Protein AF-A0A0G2EEY9-F1 (afdb_monomer)

Organism: Phaeomoniella chlamydospora (NCBI:txid158046)

Secondary structure (DSSP, 8-state):
----------------SPPTT-EEEE-----TTPPPPPPEEEEPPPPTT-------EEE-S--STT-HHHHHHHHHHHHTT-S-EEE-S--S-TT-GGGT-PPP--SS-----TTTTTHHHHHHHHHHHHHHHHHHHHTTS-EEE---STTT-S-S--TTTTHHHHHHTT--TT---SS----TTTS-TTTGGGHHHHHH---SHHHHT-BTTTBEEEEETTEEEEE---

pLDDT: mean 83.88, std 17.48, range [26.83, 98.5]

Mean predicted aligned error: 7.38 Å

Foldseek 3Di:
DDQLDLDPDDDDDDDDDDDAQDKDWDKADDDPPDDIDDIFIEGHFHPAQAPDDAAEAEEELQADDPNPVVLVVLLVVLVVHHQAYEYEANQHLLLALVPDDDFRPDPDDQDDDLQQGPSLRSSSSSVSVSVVSCCSRCSRHPYQYAHDCSLAFNHPDCDPQSQLCCCQVVVDHVHGDPDNDDDSRSHHPCSHPSNVVLRVDDACQVVAVHDRSHWHWDGHHNDIGTGHDD

Sequence (230 aa):
MSVTQCSQIFHDVQIDGLKSGTKYYYKIPGANGTTSSQILSFTTALAAGDPSEFSMAVLNDMGYTNAAGTFKQLVRVANEGAAFAWHGGDLSYADDWYSGILPCASDWPNQGSPLGGDMSVLYESNWDLWQQWIQKVSLKVPYMTLAGNHEASCGEFDGPGNVLTAYLDDDISNGTAAAENFTYYSCPLSQRNFTAYQNRFRMPGPETGGVGNFWYSFDYGLGHFVANRR

InterPro domains:
  IPR008963 Purple acid phosphatase-like, N-terminal [SSF49363] (4-45)
  IPR029052 Metallo-dependent phosphatase-like [G3DSA:3.60.21.10] (50-229)
  IPR029052 Metallo-dependent phosphatase-like [SSF56300] (52-226)
  IPR039331 Purple acid phosphatase-like [PTHR22953] (5-226)

Radius of gyration: 19.55 Å; Cα contacts (8 Å, |Δi|>4): 387; chains: 1; bounding box: 53×36×55 Å

Nearest PDB structures (foldseek):
  8brn-assembly1_C  TM=8.331E-01  e=1.418E-07  Phaseolus vulgaris
  1xzw-assembly1_A  TM=8.339E-01  e=3.452E-07  Ipomoea batatas
  6hwr-assembly1_D  TM=8.209E-01  e=5.386E-07  Phaseolus vulgaris
  1kbp-assembly1_B  TM=8.262E-01  e=3.626E-06  Phaseolus vulgaris
  2yeq-assembly1_A  TM=5.580E-01  e=1.196E-04  Bacillus subtilis

Solvent-accessible surface area (backbone atoms only — not comparable to full-atom values): 13411 Å² total; per-residue (Å²): 134,84,78,73,66,83,76,90,75,73,86,87,81,89,80,78,93,71,62,56,63,35,78,47,73,50,66,52,77,48,60,98,88,48,79,51,55,66,84,45,52,47,64,42,52,41,46,76,69,34,84,69,88,81,48,69,46,77,50,55,70,49,38,56,91,88,23,61,69,60,49,53,50,48,41,46,43,37,72,75,62,29,66,31,36,43,33,65,10,24,60,44,46,29,40,56,49,89,81,75,68,82,61,58,89,63,100,61,90,51,68,70,45,104,71,39,35,59,51,45,52,36,34,52,43,38,44,41,52,42,51,62,58,46,42,72,30,52,61,57,20,56,69,46,64,39,67,39,64,50,41,45,44,66,48,94,72,54,61,91,50,9,36,53,32,14,37,52,71,68,70,29,80,98,38,60,30,98,56,75,66,86,47,80,75,41,29,22,72,59,37,33,90,29,38,48,52,64,63,76,47,90,48,53,1,75,83,55,77,40,50,60,47,50,22,27,45,54,63,43,16,73,45,79,46,77,46,74,71,131

Structure (mmCIF, N/CA/C/O backbone):
data_AF-A0A0G2EEY9-F1
#
_entry.id   AF-A0A0G2EEY9-F1
#
loop_
_atom_site.group_PDB
_atom_site.id
_atom_site.type_symbol
_atom_site.label_atom_id
_atom_site.label_alt_id
_atom_site.label_comp_id
_atom_site.label_asym_id
_atom_site.label_entity_id
_atom_site.label_seq_id
_atom_site.pdbx_PDB_ins_code
_atom_site.Cartn_x
_atom_site.Cartn_y
_atom_site.Cartn_z
_atom_site.occupancy
_atom_site.B_iso_or_equiv
_atom_site.auth_seq_id
_atom_site.auth_comp_id
_atom_site.auth_asym_id
_atom_site.auth_atom_id
_atom_site.pdbx_PDB_model_num
ATOM 1 N N . MET A 1 1 ? 16.499 18.651 1.796 1.00 26.83 1 MET A N 1
ATOM 2 C CA . MET A 1 1 ? 17.060 17.555 0.985 1.00 26.83 1 MET A CA 1
ATOM 3 C C . MET A 1 1 ? 16.537 16.264 1.584 1.00 26.83 1 MET A C 1
ATOM 5 O O . MET A 1 1 ? 16.9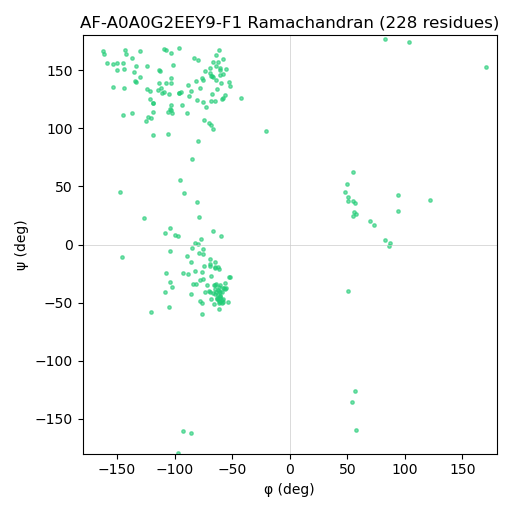47 15.916 2.681 1.00 26.83 1 MET A O 1
ATOM 9 N N . SER A 1 2 ? 15.505 15.682 0.969 1.00 30.48 2 SER A N 1
ATOM 10 C CA . SER A 1 2 ? 14.948 14.395 1.396 1.00 30.48 2 SER A CA 1
ATOM 11 C C . SER A 1 2 ? 15.954 13.328 0.981 1.00 30.48 2 SER A C 1
ATOM 13 O O . SER A 1 2 ? 16.328 13.245 -0.184 1.00 30.48 2 SER A O 1
ATOM 15 N N . VAL A 1 3 ? 16.480 12.617 1.972 1.00 35.50 3 VAL A N 1
ATOM 16 C CA . VAL A 1 3 ? 17.302 11.430 1.770 1.00 35.50 3 VAL A CA 1
ATOM 17 C C . VAL A 1 3 ? 16.336 10.366 1.265 1.00 35.50 3 VAL A C 1
ATOM 19 O O . VAL A 1 3 ? 15.508 9.894 2.043 1.00 35.50 3 VAL A O 1
ATOM 22 N N . THR A 1 4 ? 16.356 10.050 -0.027 1.00 42.50 4 THR A N 1
ATOM 23 C CA . THR A 1 4 ? 15.580 8.926 -0.561 1.00 42.50 4 THR A CA 1
ATOM 24 C C . THR A 1 4 ? 16.191 7.655 0.033 1.00 42.50 4 THR A C 1
ATOM 26 O O . THR A 1 4 ? 17.286 7.253 -0.349 1.00 42.50 4 THR A O 1
ATOM 29 N N . GLN A 1 5 ? 15.568 7.122 1.089 1.00 45.19 5 GLN A N 1
ATOM 30 C CA . GLN A 1 5 ? 16.053 5.961 1.836 1.00 45.19 5 GLN A CA 1
ATOM 31 C C . GLN A 1 5 ? 15.810 4.683 1.037 1.00 45.19 5 GLN A C 1
ATOM 33 O O . GLN A 1 5 ? 14.657 4.385 0.770 1.00 45.19 5 GLN A O 1
ATOM 38 N N . CYS A 1 6 ? 16.869 3.922 0.751 1.00 57.94 6 CYS A N 1
ATOM 39 C CA . CYS A 1 6 ? 16.822 2.591 0.135 1.00 57.94 6 CYS A CA 1
ATOM 40 C C . CYS A 1 6 ? 16.594 1.523 1.212 1.00 57.94 6 CYS A C 1
ATOM 42 O O . CYS A 1 6 ? 17.533 0.833 1.626 1.00 57.94 6 CYS A O 1
ATOM 44 N N . SER A 1 7 ? 15.379 1.427 1.750 1.00 54.41 7 SER A N 1
ATOM 45 C CA . SER A 1 7 ? 15.112 0.417 2.776 1.00 54.41 7 SER A CA 1
ATOM 46 C C . SER A 1 7 ? 15.011 -0.970 2.142 1.00 54.41 7 SER A C 1
ATOM 48 O O . SER A 1 7 ? 14.011 -1.303 1.521 1.00 54.41 7 SER A O 1
ATOM 50 N N . GLN A 1 8 ? 16.029 -1.808 2.344 1.00 62.59 8 GLN A N 1
ATOM 51 C CA . GLN A 1 8 ? 15.983 -3.239 2.001 1.00 62.59 8 GLN A CA 1
ATOM 52 C C . GLN A 1 8 ? 15.346 -4.100 3.103 1.00 62.59 8 GLN A C 1
ATOM 54 O O . GLN A 1 8 ? 15.239 -5.316 2.957 1.00 62.59 8 GLN A O 1
ATOM 59 N N . ILE A 1 9 ? 14.976 -3.495 4.235 1.00 76.44 9 ILE A N 1
ATOM 60 C CA . ILE A 1 9 ? 14.482 -4.216 5.406 1.00 76.44 9 ILE A CA 1
ATOM 61 C C . ILE A 1 9 ? 13.057 -3.755 5.692 1.00 76.44 9 ILE A C 1
ATOM 63 O O . ILE A 1 9 ? 12.819 -2.606 6.062 1.00 76.44 9 ILE A O 1
ATOM 67 N N . PHE A 1 10 ? 12.113 -4.677 5.534 1.00 85.50 10 PHE A N 1
ATOM 68 C CA . PHE A 1 10 ? 10.717 -4.485 5.902 1.00 85.50 10 PHE A CA 1
ATOM 69 C C . PHE A 1 10 ? 10.436 -5.220 7.209 1.00 85.50 10 PHE A C 1
ATOM 71 O O . PHE A 1 10 ? 10.919 -6.331 7.435 1.00 85.50 10 PHE A O 1
ATOM 78 N N . HIS A 1 11 ? 9.665 -4.583 8.084 1.00 88.50 11 HIS A N 1
ATOM 79 C CA . HIS A 1 11 ? 9.239 -5.163 9.349 1.00 88.50 11 HIS A CA 1
ATOM 80 C C . HIS A 1 11 ? 7.720 -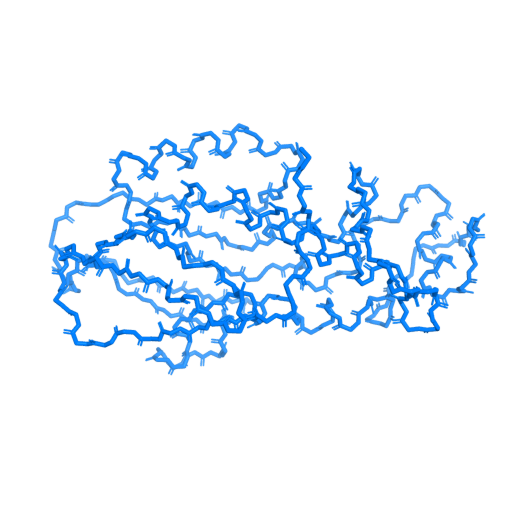5.244 9.362 1.00 88.50 11 HIS A C 1
ATOM 82 O O . HIS A 1 11 ? 7.047 -4.220 9.262 1.00 88.50 11 HIS A O 1
ATOM 88 N N . ASP A 1 12 ? 7.207 -6.457 9.524 1.00 90.75 12 ASP A N 1
ATOM 89 C CA . ASP A 1 12 ? 5.794 -6.721 9.761 1.00 90.75 12 ASP A CA 1
ATOM 90 C C . ASP A 1 12 ? 5.613 -7.249 11.184 1.00 90.75 12 ASP A C 1
ATOM 92 O O . ASP A 1 12 ? 6.392 -8.085 11.650 1.00 90.75 12 ASP A O 1
ATOM 96 N N . VAL A 1 13 ? 4.611 -6.731 11.894 1.00 93.06 13 VAL A N 1
ATOM 97 C CA . VAL A 1 13 ? 4.306 -7.137 13.269 1.00 93.06 13 VAL A CA 1
ATOM 98 C C . VAL A 1 13 ? 2.802 -7.286 13.415 1.00 93.06 13 VAL A C 1
ATOM 100 O O . VAL A 1 13 ? 2.064 -6.301 13.400 1.00 93.06 13 VAL A O 1
ATOM 103 N N . GLN A 1 14 ? 2.361 -8.523 13.619 1.00 94.19 14 GLN A N 1
ATOM 104 C CA . GLN A 1 14 ? 0.979 -8.826 13.959 1.00 94.19 14 GLN A CA 1
ATOM 105 C C . GLN A 1 14 ? 0.721 -8.539 15.444 1.00 94.19 14 GLN A C 1
ATOM 107 O O . GLN A 1 14 ? 1.522 -8.893 16.311 1.00 94.19 14 GLN A O 1
ATOM 112 N N . ILE A 1 15 ? -0.403 -7.880 15.733 1.00 94.44 15 ILE A N 1
ATOM 113 C CA . ILE A 1 15 ? -0.833 -7.552 17.094 1.00 94.44 15 ILE A CA 1
ATOM 114 C C . ILE A 1 15 ? -2.199 -8.194 17.337 1.00 94.44 15 ILE A C 1
ATOM 116 O O . ILE A 1 15 ? -3.211 -7.739 16.804 1.00 94.44 15 ILE A O 1
ATOM 120 N N . ASP A 1 16 ? -2.222 -9.229 18.173 1.00 95.31 16 ASP A N 1
ATOM 121 C CA . ASP A 1 16 ? -3.424 -10.013 18.460 1.00 95.31 16 ASP A CA 1
ATOM 122 C C . ASP A 1 16 ? -4.146 -9.562 19.739 1.00 95.31 16 ASP A C 1
ATOM 124 O O . ASP A 1 16 ? -3.630 -8.790 20.551 1.00 95.31 16 ASP A O 1
ATOM 128 N N . GLY A 1 17 ? -5.365 -10.074 19.941 1.00 96.38 17 GLY A N 1
ATOM 129 C CA . GLY A 1 17 ? -6.126 -9.876 21.182 1.00 96.38 17 GLY A CA 1
ATOM 130 C C . GLY A 1 17 ? -6.637 -8.447 21.394 1.00 96.38 17 GLY A C 1
ATOM 131 O O . GLY A 1 17 ? -6.942 -8.055 22.524 1.00 96.38 17 GLY A O 1
ATOM 132 N N . LEU A 1 18 ? -6.724 -7.656 20.324 1.00 97.81 18 LEU A N 1
ATOM 133 C CA . LEU A 1 18 ? -7.236 -6.294 20.377 1.00 97.81 18 LEU A CA 1
ATOM 134 C C . LEU A 1 18 ? -8.767 -6.280 20.479 1.00 97.81 18 LEU A C 1
ATOM 136 O O . LEU A 1 18 ? -9.463 -7.080 19.858 1.00 97.81 18 LEU A O 1
ATOM 140 N N . LYS A 1 19 ? -9.305 -5.333 21.247 1.00 98.50 19 LYS A N 1
ATOM 141 C CA . LYS A 1 19 ? -10.747 -5.070 21.305 1.00 98.50 19 LYS A CA 1
ATOM 142 C C . LYS A 1 19 ? -11.177 -4.324 20.045 1.00 98.50 19 LYS A C 1
ATOM 144 O O . LYS A 1 19 ? -10.450 -3.443 19.591 1.00 98.50 19 LYS A O 1
ATOM 149 N N . SER A 1 20 ? -12.353 -4.635 19.506 1.00 98.06 20 SER A N 1
ATOM 150 C CA . SER A 1 20 ? -12.948 -3.924 18.365 1.00 98.06 20 SER A CA 1
ATOM 151 C C . SER A 1 20 ? -13.263 -2.459 18.695 1.00 98.06 20 SER A C 1
ATOM 153 O O . SER A 1 20 ? -13.463 -2.116 19.863 1.00 98.06 20 SER A O 1
ATOM 155 N N . GLY A 1 21 ? -13.281 -1.591 17.678 1.00 96.81 21 GLY A N 1
ATOM 156 C CA . GLY A 1 21 ? -13.624 -0.167 17.802 1.00 96.81 21 GLY A CA 1
ATOM 157 C C . GLY A 1 21 ? -12.787 0.606 18.831 1.00 96.81 21 GLY A C 1
ATOM 158 O O . GLY A 1 21 ? -13.246 1.598 19.393 1.00 96.81 21 GLY A O 1
ATOM 159 N N . THR A 1 22 ? -11.579 0.132 19.140 1.00 97.94 22 THR A N 1
ATOM 160 C CA . THR A 1 22 ? -10.756 0.628 20.246 1.00 97.94 22 THR A CA 1
ATOM 161 C C . THR A 1 22 ? -9.496 1.289 19.706 1.00 97.94 22 THR A C 1
ATOM 163 O O . THR A 1 22 ? -8.794 0.736 18.859 1.00 97.94 22 THR A O 1
ATOM 166 N N . LYS A 1 23 ? -9.188 2.483 20.222 1.00 97.38 23 LYS A N 1
ATOM 167 C CA . LYS A 1 23 ? -7.959 3.203 19.887 1.00 97.38 23 LYS A CA 1
ATOM 168 C C . LYS A 1 23 ? -6.780 2.662 20.693 1.00 97.38 23 LYS A C 1
ATOM 170 O O . LYS A 1 23 ? -6.799 2.698 21.923 1.00 97.38 23 LYS A O 1
ATOM 175 N N . TYR A 1 24 ? -5.737 2.243 19.991 1.00 98.00 24 TYR A N 1
ATOM 176 C CA . TYR A 1 24 ? -4.471 1.800 20.559 1.00 98.00 24 TYR A CA 1
ATOM 177 C C . TYR A 1 24 ? -3.351 2.774 20.204 1.00 98.00 24 TYR A C 1
ATOM 179 O O . TYR A 1 24 ? -3.365 3.408 19.149 1.00 98.00 24 TYR A O 1
ATOM 187 N N . TYR A 1 25 ? -2.373 2.882 21.100 1.00 97.56 25 TYR A N 1
ATOM 188 C CA . TYR A 1 25 ? -1.161 3.669 20.903 1.00 97.56 25 TYR A CA 1
ATOM 189 C C . TYR A 1 25 ? 0.030 2.724 20.824 1.00 97.56 25 TYR A C 1
ATOM 191 O O . TYR A 1 25 ? 0.114 1.769 21.594 1.00 97.56 25 TYR A O 1
ATOM 199 N N . TYR A 1 26 ? 0.952 2.997 19.910 1.00 95.69 26 TYR A N 1
ATOM 200 C CA . TYR A 1 26 ? 2.140 2.178 19.705 1.00 95.69 26 TYR A CA 1
ATOM 201 C C . TYR A 1 26 ? 3.352 3.047 19.378 1.00 95.69 26 TYR A C 1
ATOM 203 O O . TYR A 1 26 ? 3.238 4.230 19.047 1.00 95.69 26 TYR A O 1
ATOM 211 N N . LYS A 1 27 ? 4.538 2.456 19.504 1.00 95.19 27 LYS A N 1
ATOM 212 C CA . LYS A 1 27 ? 5.813 3.091 19.186 1.00 95.19 27 LYS A CA 1
ATOM 213 C C . LYS A 1 27 ? 6.740 2.048 18.584 1.00 95.19 27 LYS A C 1
ATOM 215 O O . LYS A 1 27 ? 6.857 0.954 19.127 1.00 95.19 27 LYS A O 1
ATOM 220 N N . ILE A 1 28 ? 7.406 2.405 17.494 1.00 93.31 28 ILE A N 1
ATOM 221 C CA . ILE A 1 28 ? 8.409 1.564 16.849 1.00 93.31 28 ILE A CA 1
ATOM 222 C C . ILE A 1 28 ? 9.758 1.895 17.503 1.00 93.31 28 ILE A C 1
ATOM 224 O O . ILE A 1 28 ? 10.224 3.041 17.398 1.00 93.31 28 ILE A O 1
ATOM 228 N N . PRO A 1 29 ? 10.372 0.959 18.250 1.00 91.12 29 PRO A N 1
ATOM 229 C CA . PRO A 1 29 ? 11.665 1.198 18.873 1.00 91.12 29 PRO A CA 1
ATOM 230 C C . PRO A 1 29 ? 12.753 1.333 17.802 1.00 91.12 29 PRO A C 1
ATOM 232 O O . PRO A 1 29 ? 12.707 0.672 16.770 1.00 91.12 29 PRO A O 1
ATOM 235 N N . GLY A 1 30 ? 13.738 2.194 18.059 1.00 86.44 30 GLY A N 1
ATOM 236 C CA . GLY A 1 30 ? 14.967 2.200 17.267 1.00 86.44 30 GLY A CA 1
ATOM 237 C C . GLY A 1 30 ? 15.830 0.986 17.619 1.00 86.44 30 GLY A C 1
ATOM 238 O O . GLY A 1 30 ? 15.816 0.523 18.761 1.00 86.44 30 GLY A O 1
ATOM 239 N N . ALA A 1 31 ? 16.597 0.491 16.654 1.00 81.62 31 ALA A N 1
ATOM 240 C CA . ALA A 1 31 ? 17.573 -0.584 16.822 1.00 81.62 31 ALA A CA 1
ATOM 241 C C . ALA A 1 31 ? 18.796 -0.309 15.935 1.00 81.62 31 ALA A C 1
ATOM 243 O O . ALA A 1 31 ? 18.667 0.335 14.900 1.00 81.62 31 ALA A O 1
ATOM 244 N N . ASN A 1 32 ? 19.986 -0.778 16.327 1.00 81.31 32 ASN A N 1
ATOM 245 C CA . ASN A 1 32 ? 21.221 -0.648 15.533 1.00 81.31 32 ASN A CA 1
ATOM 246 C C . ASN A 1 32 ? 21.481 0.772 14.981 1.00 81.31 32 ASN A C 1
ATOM 248 O O . ASN A 1 32 ? 21.818 0.948 13.815 1.00 81.31 32 ASN A O 1
ATOM 252 N N . GLY A 1 33 ? 21.307 1.798 15.820 1.00 76.06 33 GLY A N 1
ATOM 253 C CA . GLY A 1 33 ? 21.562 3.194 15.443 1.00 76.06 33 GLY A CA 1
ATOM 254 C C . GLY A 1 33 ? 20.420 3.893 14.694 1.00 76.06 33 GLY A C 1
ATOM 255 O O . GLY A 1 33 ? 20.580 5.055 14.326 1.00 76.06 33 GLY A O 1
ATOM 256 N N . THR A 1 34 ? 19.264 3.247 14.496 1.00 82.75 34 THR A N 1
ATOM 257 C CA . THR A 1 34 ? 18.074 3.910 13.940 1.00 82.75 34 THR A CA 1
ATOM 258 C C . THR A 1 34 ? 17.324 4.736 14.986 1.00 82.75 34 THR A C 1
ATOM 260 O O . THR A 1 34 ? 17.454 4.543 16.199 1.00 82.75 34 THR A O 1
ATOM 263 N N . THR A 1 35 ? 16.524 5.692 14.510 1.00 86.62 35 THR A N 1
ATOM 264 C CA . THR A 1 35 ? 15.713 6.561 15.372 1.00 86.62 35 THR A CA 1
ATOM 265 C C . THR A 1 35 ? 14.357 5.920 15.640 1.00 86.62 35 THR A C 1
ATOM 267 O O . THR A 1 35 ? 13.714 5.399 14.734 1.00 86.62 35 THR A O 1
ATOM 270 N N . SER A 1 36 ? 13.901 5.983 16.890 1.00 92.12 36 SER A N 1
ATOM 271 C CA . SER A 1 36 ? 12.566 5.511 17.256 1.00 92.12 36 SER A CA 1
ATOM 272 C C . SER A 1 36 ? 11.473 6.412 16.676 1.00 92.12 36 SER A C 1
ATOM 274 O O . SER A 1 36 ? 11.649 7.629 16.587 1.00 92.12 36 SER A O 1
ATOM 276 N N . SER A 1 37 ? 10.318 5.836 16.336 1.00 92.69 37 SER A N 1
ATOM 277 C CA . SER A 1 37 ? 9.169 6.628 15.898 1.00 92.69 37 SER A CA 1
ATOM 278 C C . SER A 1 37 ? 8.645 7.541 17.015 1.00 92.69 37 SER A C 1
ATOM 280 O O . SER A 1 37 ? 8.873 7.325 18.212 1.00 92.69 37 SER A O 1
ATOM 282 N N . GLN A 1 38 ? 7.844 8.532 16.622 1.00 94.25 38 GLN A N 1
ATOM 283 C CA . GLN A 1 38 ? 6.907 9.180 17.542 1.00 94.25 38 GLN A CA 1
ATOM 284 C C . GLN A 1 38 ? 5.893 8.150 18.077 1.00 94.25 38 GLN A C 1
ATOM 286 O O . GLN A 1 38 ? 5.789 7.038 17.548 1.00 94.25 38 GLN A O 1
ATOM 291 N N . ILE A 1 39 ? 5.135 8.509 19.118 1.00 96.12 39 ILE A N 1
ATOM 292 C CA . ILE A 1 39 ? 3.964 7.712 19.502 1.00 96.12 39 ILE A CA 1
ATOM 293 C C . ILE A 1 39 ? 2.923 7.858 18.393 1.00 96.12 39 ILE A C 1
ATOM 295 O O . ILE A 1 39 ? 2.514 8.968 18.052 1.00 96.12 39 ILE A O 1
ATOM 299 N N . LEU A 1 40 ? 2.516 6.725 17.841 1.00 95.62 40 LEU A N 1
ATOM 300 C CA . LEU A 1 40 ? 1.510 6.602 16.799 1.00 95.62 40 LEU A CA 1
ATOM 301 C C . LEU A 1 40 ? 0.251 5.966 17.393 1.00 95.62 40 LEU A C 1
ATOM 303 O O . LEU A 1 40 ? 0.259 5.462 18.520 1.00 95.62 40 LEU A O 1
ATOM 307 N N . SER A 1 41 ? -0.851 6.002 16.653 1.00 95.62 41 SER A N 1
ATOM 308 C CA . SER A 1 41 ? -2.097 5.374 17.086 1.00 95.62 41 SER A CA 1
ATOM 309 C C . SER A 1 41 ? -2.922 4.897 15.910 1.00 95.62 41 SER A C 1
ATOM 311 O O . SER A 1 41 ? -2.928 5.557 14.877 1.00 95.62 41 SER A O 1
ATOM 313 N N . PHE A 1 42 ? -3.692 3.840 16.122 1.00 95.12 42 PHE A N 1
ATOM 314 C CA . PHE A 1 42 ? -4.713 3.364 15.195 1.00 95.12 42 PHE A CA 1
ATOM 315 C C . PHE A 1 42 ? -5.975 2.986 15.977 1.00 95.12 42 PHE A C 1
ATOM 317 O O . PHE A 1 42 ? -5.919 2.766 17.190 1.00 95.12 42 PHE A O 1
ATOM 324 N N . THR A 1 43 ? -7.107 2.912 15.286 1.00 96.12 43 THR A N 1
ATOM 325 C CA . THR A 1 43 ? -8.362 2.388 15.836 1.00 96.12 43 THR A CA 1
ATOM 326 C C . THR A 1 43 ? -8.663 1.066 15.147 1.00 96.12 43 THR A C 1
ATOM 328 O O . THR A 1 43 ? -8.592 0.982 13.923 1.00 96.12 43 THR A O 1
ATOM 331 N N . THR A 1 44 ? -8.953 0.026 15.923 1.00 97.50 44 THR A N 1
ATOM 332 C CA . THR A 1 44 ? -9.332 -1.283 15.380 1.00 97.50 44 THR A CA 1
ATOM 333 C C . THR A 1 44 ? -10.677 -1.233 14.665 1.00 97.50 44 THR A C 1
ATOM 335 O O . THR A 1 44 ? -11.517 -0.376 14.944 1.00 97.50 44 THR A O 1
ATOM 338 N N . ALA A 1 45 ? -10.890 -2.189 13.760 1.00 97.50 45 ALA A N 1
ATOM 339 C CA . ALA A 1 45 ? -12.163 -2.357 13.074 1.00 97.50 45 ALA A CA 1
ATOM 340 C C . ALA A 1 45 ? -13.331 -2.518 14.059 1.00 97.50 45 ALA A C 1
ATOM 342 O O . ALA A 1 45 ? -13.167 -3.035 15.173 1.00 97.50 45 ALA A O 1
ATOM 343 N N . LEU A 1 46 ? -14.519 -2.085 13.635 1.00 98.25 46 LEU A N 1
ATOM 344 C CA . LEU A 1 46 ? -15.761 -2.441 14.315 1.00 98.25 46 LEU A CA 1
ATOM 345 C C . LEU A 1 46 ? -15.941 -3.961 14.292 1.00 98.25 46 LEU A C 1
ATOM 347 O O . LEU A 1 46 ? -15.476 -4.632 13.368 1.00 98.25 46 LEU A O 1
ATOM 351 N N . ALA A 1 47 ? -16.604 -4.504 15.313 1.00 98.25 47 ALA A N 1
ATOM 352 C CA . ALA A 1 47 ? -16.856 -5.937 15.375 1.00 98.25 47 ALA A CA 1
ATOM 353 C C . ALA A 1 47 ? -17.685 -6.382 14.159 1.00 98.25 47 ALA A C 1
ATOM 355 O O . ALA A 1 47 ? -18.546 -5.638 13.687 1.00 98.25 47 ALA A O 1
ATOM 356 N N . ALA A 1 48 ? -17.446 -7.596 13.664 1.00 98.00 48 ALA A N 1
ATOM 357 C CA . ALA A 1 48 ? -18.273 -8.166 12.607 1.00 98.00 48 ALA A CA 1
ATOM 358 C C . ALA A 1 48 ? -19.750 -8.177 13.046 1.00 98.00 48 ALA A C 1
ATOM 360 O O . ALA A 1 48 ? -20.079 -8.633 14.143 1.00 98.00 48 ALA A O 1
ATOM 361 N N . GLY A 1 49 ? -20.631 -7.647 12.199 1.00 97.88 49 GLY A N 1
ATOM 362 C CA . GLY A 1 49 ? -22.055 -7.483 12.492 1.00 97.88 49 GLY A CA 1
ATOM 363 C C . GLY A 1 49 ? -22.435 -6.192 13.233 1.00 97.88 49 GLY A C 1
ATOM 364 O O . GLY A 1 49 ? -23.623 -5.984 13.473 1.00 97.88 49 GLY A O 1
ATOM 365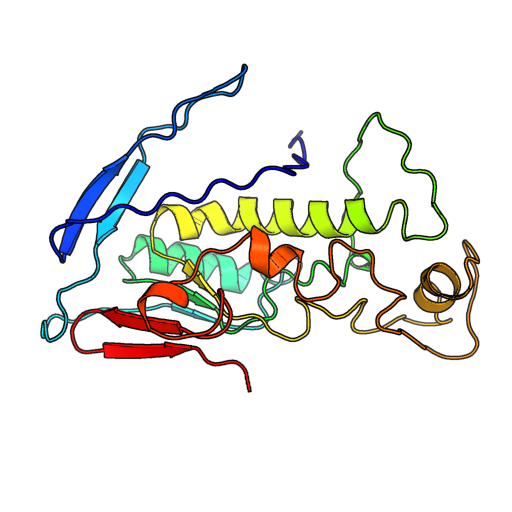 N N . ASP A 1 50 ? -21.483 -5.322 13.591 1.00 98.31 50 ASP A N 1
ATOM 366 C CA . ASP A 1 50 ? -21.786 -4.021 14.207 1.00 98.31 50 ASP A CA 1
ATOM 367 C C . ASP A 1 50 ? -22.552 -3.119 13.218 1.00 98.31 50 ASP A C 1
ATOM 369 O O . ASP A 1 50 ? -22.035 -2.870 12.125 1.00 98.31 50 ASP A O 1
ATOM 373 N N . PRO A 1 51 ? -23.757 -2.621 13.573 1.00 97.50 51 PRO A N 1
ATOM 374 C CA . PRO A 1 51 ? -24.625 -1.871 12.668 1.00 97.50 51 PRO A CA 1
ATOM 375 C C . PRO A 1 51 ? -24.237 -0.396 12.497 1.00 97.50 51 PRO A C 1
ATOM 377 O O . PRO A 1 51 ? -24.947 0.333 11.804 1.00 97.50 51 PRO A O 1
ATOM 380 N N . SER A 1 52 ? -23.172 0.069 13.154 1.00 97.38 52 SER A N 1
ATOM 381 C CA . SER A 1 52 ? -22.743 1.463 13.075 1.00 97.38 52 SER A CA 1
ATOM 382 C C . SER A 1 52 ? -22.311 1.835 11.657 1.00 97.38 52 SER A C 1
ATOM 384 O O . SER A 1 52 ? -21.666 1.062 10.946 1.00 97.38 52 SER A O 1
ATOM 386 N N . GLU A 1 53 ? -22.652 3.054 11.251 1.00 96.62 53 GLU A N 1
ATOM 387 C CA . GLU A 1 53 ? -22.258 3.591 9.953 1.00 96.62 53 GLU A CA 1
ATOM 388 C C . GLU A 1 53 ? -20.740 3.792 9.879 1.00 96.62 53 GLU A C 1
ATOM 390 O O . GLU A 1 53 ? -20.094 4.203 10.846 1.00 96.62 53 GLU A O 1
ATOM 395 N N . PHE A 1 54 ? -20.172 3.549 8.700 1.00 97.00 54 PHE A N 1
ATOM 396 C CA . PHE A 1 54 ? -18.779 3.858 8.406 1.00 97.00 54 PHE A CA 1
ATOM 397 C C . PHE A 1 54 ? -18.623 4.310 6.954 1.00 97.00 54 PHE A C 1
ATOM 399 O O . PHE A 1 54 ? -19.434 3.986 6.087 1.00 97.00 54 PHE A O 1
ATOM 406 N N . SER A 1 55 ? -17.557 5.061 6.684 1.00 97.19 55 SER A N 1
ATOM 407 C CA . SER A 1 55 ? -17.131 5.429 5.335 1.00 97.19 55 SER A CA 1
ATOM 408 C C . SER A 1 55 ? -15.793 4.767 5.020 1.00 97.19 55 SER A C 1
ATOM 410 O O . SER A 1 55 ? -14.985 4.529 5.914 1.00 97.19 55 SER A O 1
ATOM 412 N N . MET A 1 56 ? -15.540 4.463 3.751 1.00 97.06 56 MET A N 1
ATOM 413 C CA . MET A 1 56 ? -14.255 3.934 3.288 1.00 97.06 56 MET A CA 1
ATOM 414 C C . MET A 1 56 ? -13.809 4.675 2.031 1.00 97.06 56 MET A C 1
ATOM 416 O O . MET A 1 56 ? -14.641 5.180 1.274 1.00 97.06 56 MET A O 1
ATOM 420 N N . ALA A 1 57 ? -12.500 4.728 1.802 1.00 97.88 57 ALA A N 1
ATOM 421 C CA . ALA A 1 57 ? -11.946 5.203 0.540 1.00 97.88 57 ALA A CA 1
ATOM 422 C C . ALA A 1 57 ? -11.689 4.011 -0.386 1.00 97.88 57 ALA A C 1
ATOM 424 O O . ALA A 1 57 ? -11.057 3.047 0.033 1.00 97.88 57 ALA A O 1
ATOM 425 N N . VAL A 1 58 ? -12.139 4.091 -1.637 1.00 97.25 58 VAL A N 1
ATOM 426 C CA . VAL A 1 58 ? -11.841 3.098 -2.680 1.00 97.25 58 VAL A CA 1
ATOM 427 C C . VAL A 1 58 ? -11.144 3.815 -3.828 1.00 97.25 58 VAL A C 1
ATOM 429 O O . VAL A 1 58 ? -11.588 4.888 -4.240 1.00 97.25 58 VAL A O 1
ATOM 432 N N . LEU A 1 59 ? -10.036 3.256 -4.302 1.00 95.81 59 LEU A N 1
ATOM 433 C CA . LEU A 1 59 ? -9.192 3.837 -5.344 1.00 95.81 59 LEU A CA 1
ATOM 434 C C . LEU A 1 59 ? -8.429 2.742 -6.090 1.00 95.81 59 LEU A C 1
ATOM 436 O O . LEU A 1 59 ? -8.148 1.709 -5.500 1.00 95.81 59 LEU A O 1
ATOM 440 N N . ASN A 1 60 ? -8.038 3.008 -7.330 1.00 95.50 60 ASN A N 1
ATOM 441 C CA . ASN A 1 60 ? -7.168 2.166 -8.152 1.00 95.50 60 ASN A CA 1
ATOM 442 C C . ASN A 1 60 ? -6.251 3.080 -8.979 1.00 95.50 60 ASN A C 1
ATOM 444 O O . ASN A 1 60 ? -6.532 4.285 -9.053 1.00 95.50 60 ASN A O 1
ATOM 448 N N . ASP A 1 61 ? -5.214 2.514 -9.603 1.00 94.06 61 ASP A N 1
ATOM 449 C CA . ASP A 1 61 ? -4.453 3.166 -10.679 1.00 94.06 61 ASP A CA 1
ATOM 450 C C . ASP A 1 61 ? -3.900 4.538 -10.250 1.00 94.06 61 ASP A C 1
ATOM 452 O O . ASP A 1 61 ? -3.957 5.536 -10.976 1.00 94.06 61 ASP A O 1
ATOM 456 N N . MET A 1 62 ? -3.460 4.642 -8.990 1.00 92.75 62 MET A N 1
ATOM 457 C CA . MET A 1 62 ? -3.204 5.953 -8.402 1.00 92.75 62 MET A CA 1
ATOM 458 C C . MET A 1 62 ? -1.898 6.545 -8.925 1.00 92.75 62 MET A C 1
ATOM 460 O O . MET A 1 62 ? -1.873 7.710 -9.314 1.00 92.75 62 MET A O 1
ATOM 464 N N . GLY A 1 63 ? -0.808 5.780 -8.874 1.00 89.62 63 GLY A N 1
ATOM 465 C CA . GLY A 1 63 ? 0.531 6.285 -9.160 1.00 89.62 63 GLY A CA 1
ATOM 466 C C . GLY A 1 63 ? 0.950 7.456 -8.266 1.00 89.62 63 GLY A C 1
ATOM 467 O O . GLY A 1 63 ? 0.419 7.669 -7.170 1.00 89.62 63 GLY A O 1
ATOM 468 N N . TYR A 1 64 ? 1.944 8.220 -8.726 1.00 84.25 64 TYR A N 1
ATOM 469 C CA . TYR A 1 64 ? 2.534 9.332 -7.970 1.00 84.25 64 TYR A CA 1
ATOM 470 C C . TYR A 1 64 ? 2.420 10.684 -8.697 1.00 84.25 64 TYR A C 1
ATOM 472 O O . TYR A 1 64 ? 1.811 11.625 -8.180 1.00 84.25 64 TYR A O 1
ATOM 480 N N . THR A 1 65 ? 2.961 10.788 -9.914 1.00 77.62 65 THR A N 1
ATOM 481 C CA . THR A 1 65 ? 3.229 12.069 -10.601 1.00 77.62 65 THR A CA 1
ATOM 482 C C . THR A 1 65 ? 1.978 12.918 -10.856 1.00 77.62 65 THR A C 1
ATOM 484 O O . THR A 1 65 ? 1.976 14.116 -10.573 1.00 77.62 65 THR A O 1
ATOM 487 N N . ASN A 1 66 ? 0.881 12.311 -11.318 1.00 80.81 66 ASN A N 1
ATOM 488 C CA . ASN A 1 66 ? -0.365 13.018 -11.654 1.00 80.81 66 ASN A CA 1
ATOM 489 C C . ASN A 1 66 ? -1.470 12.846 -10.599 1.00 80.81 66 ASN A C 1
ATOM 491 O O . ASN A 1 66 ? -2.629 13.197 -10.820 1.00 80.81 66 ASN A O 1
ATOM 495 N N . ALA A 1 67 ? -1.113 12.353 -9.415 1.00 89.44 67 ALA A N 1
ATOM 496 C CA . ALA A 1 67 ? -2.069 11.889 -8.417 1.00 89.44 67 ALA A CA 1
ATOM 497 C C . ALA A 1 67 ? -2.353 12.902 -7.295 1.00 89.44 67 ALA A C 1
ATOM 499 O O . ALA A 1 67 ? -3.044 12.592 -6.323 1.00 89.44 67 ALA A O 1
ATOM 500 N N . ALA A 1 68 ? -1.860 14.141 -7.414 1.00 90.56 68 ALA A N 1
ATOM 501 C CA . ALA A 1 68 ? -1.984 15.168 -6.375 1.00 90.56 68 ALA A CA 1
ATOM 502 C C . ALA A 1 68 ? -3.444 15.466 -5.973 1.00 90.56 68 ALA A C 1
ATOM 504 O O . ALA A 1 68 ? -3.734 15.680 -4.792 1.00 90.56 68 ALA A O 1
ATOM 505 N N . GLY A 1 69 ? -4.372 15.458 -6.939 1.00 95.44 69 GLY A N 1
ATOM 506 C CA . GLY A 1 69 ? -5.804 15.659 -6.694 1.00 95.44 69 GLY A CA 1
ATOM 507 C C . GLY A 1 69 ? -6.421 14.520 -5.881 1.00 95.44 69 GLY A C 1
ATOM 508 O O . GLY A 1 69 ? -7.027 14.769 -4.836 1.00 95.44 69 GLY A O 1
ATOM 509 N N . THR A 1 70 ? -6.200 13.278 -6.319 1.00 95.62 70 THR A N 1
ATOM 510 C CA . THR A 1 70 ? -6.637 12.056 -5.626 1.00 95.62 70 THR A CA 1
ATOM 511 C C . THR A 1 70 ? -6.052 11.991 -4.220 1.00 95.62 70 THR A C 1
ATOM 513 O O . THR A 1 70 ? -6.785 11.834 -3.246 1.00 95.62 70 THR A O 1
ATOM 516 N N . PHE A 1 71 ? -4.749 12.235 -4.076 1.00 96.38 71 PHE A N 1
ATOM 517 C CA . PHE A 1 71 ? -4.073 12.234 -2.782 1.00 96.38 71 PHE A CA 1
ATOM 518 C C . PHE A 1 71 ? -4.630 13.266 -1.808 1.00 96.38 71 PHE A C 1
ATOM 520 O O . PHE A 1 71 ? -4.820 12.971 -0.628 1.00 96.38 71 PHE A O 1
ATOM 527 N N . LYS A 1 72 ? -4.947 14.472 -2.292 1.00 97.00 72 LYS A N 1
ATOM 528 C CA . LYS A 1 72 ? -5.594 15.494 -1.466 1.00 97.00 72 LYS A CA 1
ATOM 529 C C . LYS A 1 72 ? -6.930 14.994 -0.907 1.00 97.00 72 LYS A C 1
ATOM 531 O O . LYS A 1 72 ? -7.213 15.247 0.264 1.00 97.00 72 LYS A O 1
ATOM 536 N N . GLN A 1 73 ? -7.729 14.285 -1.708 1.00 96.88 73 GLN A N 1
ATOM 537 C CA . GLN A 1 73 ? -8.989 13.702 -1.235 1.00 96.88 73 GLN A CA 1
ATOM 538 C C . GLN A 1 73 ? -8.758 12.536 -0.273 1.00 96.88 73 GLN A C 1
ATOM 540 O O . GLN A 1 73 ? -9.419 12.487 0.757 1.00 96.88 73 GLN A O 1
ATOM 545 N N . LEU A 1 74 ? -7.778 11.662 -0.525 1.00 97.38 74 LEU A N 1
ATOM 546 C CA . LEU A 1 74 ? -7.436 10.564 0.390 1.00 97.38 74 LEU A CA 1
ATOM 547 C C . LEU A 1 74 ? -7.008 11.064 1.770 1.00 97.38 74 LEU A C 1
ATOM 549 O O . LEU A 1 74 ? -7.490 10.581 2.791 1.00 97.38 74 LEU A O 1
ATOM 553 N N . VAL A 1 75 ? -6.139 12.076 1.814 1.00 97.62 75 VAL A N 1
ATOM 554 C CA . VAL A 1 75 ? -5.733 12.703 3.076 1.00 97.62 75 VAL A CA 1
ATOM 555 C C . VAL A 1 75 ? -6.940 13.323 3.779 1.00 97.62 75 VAL A C 1
ATOM 557 O O . VAL A 1 75 ? -7.053 13.217 4.999 1.00 97.62 75 VAL A O 1
ATOM 560 N N . ARG A 1 76 ? -7.853 13.956 3.032 1.00 97.81 76 ARG A N 1
ATOM 561 C CA . ARG A 1 76 ? -9.085 14.521 3.589 1.00 97.81 76 ARG A CA 1
ATOM 562 C C . ARG A 1 76 ? -9.962 13.440 4.225 1.00 97.81 76 ARG A C 1
ATOM 564 O O . ARG A 1 76 ? -10.257 13.562 5.407 1.00 97.81 76 ARG A O 1
ATOM 571 N N . VAL A 1 77 ? -10.325 12.388 3.494 1.00 97.06 77 VAL A N 1
ATOM 572 C CA . VAL A 1 77 ? -11.223 11.339 4.017 1.00 97.06 77 VAL A CA 1
ATOM 573 C C . VAL A 1 77 ? -10.593 10.572 5.181 1.00 97.06 77 VAL A C 1
ATOM 575 O O . VAL A 1 77 ? -11.276 10.264 6.153 1.00 97.06 77 VAL A O 1
ATOM 578 N N . ALA A 1 78 ? -9.273 10.359 5.164 1.00 96.62 78 ALA A N 1
ATOM 579 C CA . ALA A 1 78 ? -8.557 9.780 6.301 1.00 96.62 78 ALA A CA 1
ATOM 580 C C . ALA A 1 78 ? -8.605 10.680 7.550 1.00 96.62 78 ALA A C 1
ATOM 582 O O . ALA A 1 78 ? -8.665 10.182 8.670 1.00 96.62 78 ALA A O 1
ATOM 583 N N . ASN A 1 79 ? -8.604 12.008 7.381 1.00 96.31 79 ASN A N 1
ATOM 584 C CA . ASN A 1 79 ? -8.776 12.956 8.489 1.00 96.31 79 ASN A CA 1
ATOM 585 C C . ASN A 1 79 ? -10.223 13.060 8.978 1.00 96.31 79 ASN A C 1
ATOM 587 O O . ASN A 1 79 ? -10.442 13.371 10.145 1.00 96.31 79 ASN A O 1
ATOM 591 N N . GLU A 1 80 ? -11.192 12.834 8.094 1.00 96.00 80 GLU A N 1
ATOM 592 C CA . GLU A 1 80 ? -12.627 12.887 8.394 1.00 96.00 80 GLU A CA 1
ATOM 593 C C . GLU A 1 80 ? -13.151 11.585 9.031 1.00 96.00 80 GLU A C 1
ATOM 595 O O . GLU A 1 80 ? -14.330 11.501 9.361 1.00 96.00 80 GLU A O 1
ATOM 600 N N . GLY A 1 81 ? -12.279 10.598 9.268 1.00 93.88 81 GLY A N 1
ATOM 601 C CA . GLY A 1 81 ? -12.616 9.379 10.006 1.00 93.88 81 GLY A CA 1
ATOM 602 C C . GLY A 1 81 ? -13.047 8.203 9.133 1.00 93.88 81 GLY A C 1
ATOM 603 O O . GLY A 1 81 ? -13.820 7.369 9.598 1.00 93.88 81 GLY A O 1
ATOM 604 N N . ALA A 1 82 ? -12.556 8.116 7.891 1.00 97.44 82 ALA A N 1
ATOM 605 C CA . ALA A 1 82 ? -12.702 6.898 7.098 1.00 97.44 82 ALA A CA 1
ATOM 606 C C . ALA A 1 82 ? -12.195 5.668 7.875 1.00 97.44 82 ALA A C 1
ATOM 608 O O . ALA A 1 82 ? -11.166 5.715 8.548 1.00 97.44 8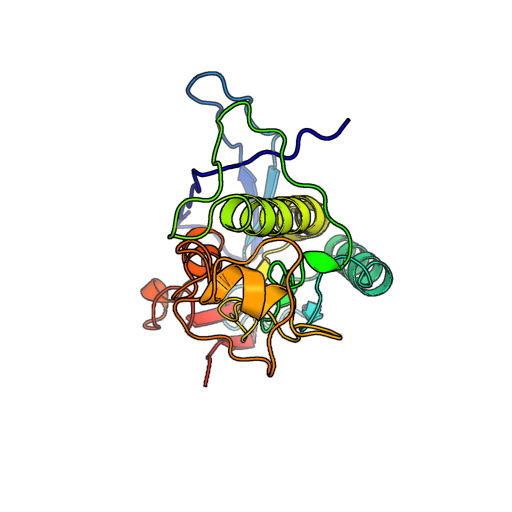2 ALA A O 1
ATOM 609 N N . ALA A 1 83 ? -12.915 4.559 7.754 1.00 97.56 83 ALA A N 1
ATOM 610 C CA . ALA A 1 83 ? -12.607 3.286 8.389 1.00 97.56 83 ALA A CA 1
ATOM 611 C C . ALA A 1 83 ? -11.275 2.704 7.905 1.00 97.56 83 ALA A C 1
ATOM 613 O O . ALA A 1 83 ? -10.460 2.250 8.704 1.00 97.56 83 ALA A O 1
ATOM 614 N N . PHE A 1 84 ? -11.080 2.714 6.588 1.00 98.19 84 PHE A N 1
ATOM 615 C CA . PHE A 1 84 ? -9.891 2.246 5.885 1.00 98.19 84 PHE A CA 1
ATOM 616 C C . PHE A 1 84 ? -9.876 2.816 4.458 1.00 98.19 84 PHE A C 1
ATOM 618 O O . PHE A 1 84 ? -10.880 3.344 3.964 1.00 98.19 84 PHE A O 1
ATOM 625 N N . ALA A 1 85 ? -8.729 2.701 3.795 1.00 98.19 85 ALA A N 1
ATOM 626 C CA . ALA A 1 85 ? -8.599 2.866 2.353 1.00 98.19 85 ALA A CA 1
ATOM 627 C C . ALA A 1 85 ? -8.372 1.497 1.701 1.00 98.19 85 ALA A C 1
ATOM 629 O O . ALA A 1 85 ? -7.620 0.687 2.240 1.00 98.19 85 ALA A O 1
ATOM 630 N N . TRP A 1 86 ? -9.011 1.240 0.561 1.00 97.94 86 TRP A N 1
ATOM 631 C CA . TRP A 1 86 ? -8.903 -0.012 -0.182 1.00 97.94 86 TRP A CA 1
ATOM 632 C C . TRP A 1 86 ? -8.486 0.253 -1.627 1.00 97.94 86 TRP A C 1
ATOM 634 O O . TRP A 1 86 ? -9.269 0.779 -2.419 1.00 97.94 86 TRP A O 1
ATOM 644 N N . HIS A 1 87 ? -7.229 -0.071 -1.926 1.00 97.75 87 HIS A N 1
ATOM 645 C CA . HIS A 1 87 ? -6.558 0.221 -3.183 1.00 97.75 87 HIS A CA 1
ATOM 646 C C . HIS A 1 87 ? -6.494 -1.024 -4.073 1.00 97.75 87 HIS A C 1
ATOM 648 O O . HIS A 1 87 ? -5.795 -1.978 -3.736 1.00 97.75 87 HIS A O 1
ATOM 654 N N . GLY A 1 88 ? -7.199 -1.031 -5.203 1.00 96.44 88 GLY A N 1
ATOM 655 C CA . GLY A 1 88 ? -7.347 -2.203 -6.073 1.00 96.44 88 GLY A CA 1
ATOM 656 C C . GLY A 1 88 ? -6.185 -2.539 -7.012 1.00 96.44 88 GLY A C 1
ATOM 657 O O . GLY A 1 88 ? -6.426 -3.249 -7.981 1.00 96.44 88 GLY A O 1
ATOM 658 N N . GLY A 1 89 ? -4.955 -2.111 -6.719 1.00 95.06 89 GLY A N 1
ATOM 659 C CA . GLY A 1 89 ? -3.773 -2.391 -7.545 1.00 95.06 89 GLY A CA 1
ATOM 660 C C . GLY A 1 89 ? -3.317 -1.210 -8.393 1.00 95.06 89 GLY A C 1
ATOM 661 O O . GLY A 1 89 ? -3.958 -0.158 -8.385 1.00 95.06 89 GLY A O 1
ATOM 662 N N . ASP A 1 90 ? -2.178 -1.405 -9.058 1.00 94.44 90 ASP A N 1
ATOM 663 C CA . ASP A 1 90 ? -1.443 -0.391 -9.815 1.00 94.44 90 ASP A CA 1
ATOM 664 C C . ASP A 1 90 ? -1.132 0.819 -8.925 1.00 94.44 90 ASP A C 1
ATOM 666 O O . ASP A 1 90 ? -1.619 1.945 -9.071 1.00 94.44 90 ASP A O 1
ATOM 670 N N . LEU A 1 91 ? -0.351 0.520 -7.883 1.00 94.94 91 LEU A N 1
ATOM 671 C CA . LEU A 1 91 ? -0.234 1.366 -6.706 1.00 94.94 91 LEU A CA 1
ATOM 672 C C . LEU A 1 91 ? 0.640 2.583 -6.992 1.00 94.94 91 LEU A C 1
ATOM 674 O O . LEU A 1 91 ? 0.205 3.727 -6.829 1.00 94.94 91 LEU A O 1
ATOM 678 N N . SER A 1 92 ? 1.892 2.324 -7.372 1.00 91.38 92 SER A N 1
ATOM 679 C CA . SER A 1 92 ? 2.939 3.343 -7.469 1.00 91.38 92 SER A CA 1
ATOM 680 C C . SER A 1 92 ? 3.311 3.712 -8.898 1.00 91.38 92 SER A C 1
ATOM 682 O O . SER A 1 92 ? 3.791 4.829 -9.094 1.00 91.38 92 SER A O 1
ATOM 684 N N . TYR A 1 93 ? 3.077 2.812 -9.864 1.00 89.75 93 TYR A N 1
ATOM 685 C CA . TYR A 1 93 ? 3.668 2.879 -11.207 1.00 89.75 93 TYR A CA 1
ATOM 686 C C . TYR A 1 93 ? 5.191 3.059 -11.136 1.00 89.75 93 TYR A C 1
ATOM 688 O O . TYR A 1 93 ? 5.792 3.864 -11.846 1.00 89.75 93 TYR A O 1
ATOM 696 N N . ALA A 1 94 ? 5.839 2.352 -10.201 1.00 86.06 94 ALA A N 1
ATOM 697 C CA . ALA A 1 94 ? 7.289 2.404 -10.044 1.00 86.06 94 ALA A CA 1
ATOM 698 C C . ALA A 1 94 ? 8.037 1.924 -11.298 1.00 86.06 94 ALA A C 1
ATOM 700 O O . ALA A 1 94 ? 9.203 2.285 -11.475 1.00 86.06 94 ALA A O 1
ATOM 701 N N . ASP A 1 95 ? 7.366 1.148 -12.150 1.00 81.56 95 ASP A N 1
ATOM 702 C CA . ASP A 1 95 ? 7.829 0.676 -13.449 1.00 81.56 95 ASP A CA 1
ATOM 703 C C . ASP A 1 95 ? 7.832 1.764 -14.542 1.00 81.56 95 ASP A C 1
ATOM 705 O O . ASP A 1 95 ? 8.615 1.657 -15.481 1.00 81.56 95 ASP A O 1
ATOM 709 N N . ASP A 1 96 ? 7.105 2.875 -14.366 1.00 76.06 96 ASP A N 1
ATOM 710 C CA . ASP A 1 96 ? 7.093 4.047 -15.268 1.00 76.06 96 ASP A CA 1
ATOM 711 C C . ASP A 1 96 ? 8.126 5.125 -14.878 1.00 76.06 96 ASP A C 1
ATOM 713 O O . ASP A 1 96 ? 7.883 6.343 -14.849 1.00 76.06 96 ASP A O 1
ATOM 717 N N . TRP A 1 97 ? 9.338 4.679 -14.565 1.00 62.84 97 TRP A N 1
ATOM 718 C CA . TRP A 1 97 ? 10.420 5.509 -14.028 1.00 62.84 97 TRP A CA 1
ATOM 719 C C . TRP A 1 97 ? 10.935 6.595 -15.003 1.00 62.84 97 TRP A C 1
ATOM 721 O O . TRP A 1 97 ? 11.492 7.600 -14.550 1.00 62.84 97 TRP A O 1
ATOM 731 N N . TYR A 1 98 ? 10.693 6.471 -16.318 1.00 56.31 98 TYR A N 1
ATOM 732 C CA . TYR A 1 98 ? 11.052 7.497 -17.319 1.00 56.31 98 TYR A CA 1
ATOM 733 C C . TYR A 1 98 ? 10.282 8.823 -17.129 1.00 56.31 98 TYR A C 1
ATOM 735 O O . TYR A 1 98 ? 10.685 9.868 -17.639 1.00 56.31 98 TYR A O 1
ATOM 743 N N . SER A 1 99 ? 9.200 8.823 -16.340 1.00 50.31 99 SER A N 1
ATOM 744 C CA . SER A 1 99 ? 8.362 10.003 -16.081 1.00 50.31 99 SER A CA 1
ATOM 745 C C . SER A 1 99 ? 8.940 11.020 -15.076 1.00 50.31 99 SER A C 1
ATOM 747 O O . SER A 1 99 ? 8.295 12.036 -14.803 1.00 50.31 99 SER A O 1
ATOM 749 N N . GLY A 1 100 ? 10.174 10.824 -14.582 1.00 43.56 100 GLY A N 1
ATOM 750 C CA . GLY A 1 100 ? 10.966 11.909 -13.981 1.00 43.56 100 GLY A CA 1
ATOM 751 C C . GLY A 1 100 ? 11.428 11.724 -12.535 1.00 43.56 100 GLY A C 1
ATOM 752 O O . GLY A 1 100 ? 11.458 12.706 -11.790 1.00 43.56 100 GLY A O 1
ATOM 753 N N . ILE A 1 101 ? 11.827 10.517 -12.122 1.00 45.06 101 ILE A N 1
ATOM 754 C CA . ILE A 1 101 ? 12.428 10.313 -10.795 1.00 45.06 101 ILE A CA 1
ATOM 755 C C . ILE A 1 101 ? 13.926 10.008 -10.915 1.00 45.06 101 ILE A C 1
ATOM 757 O O . ILE A 1 101 ? 14.361 9.194 -11.723 1.00 45.06 101 ILE A O 1
ATOM 761 N N . LEU A 1 102 ? 14.722 10.719 -10.110 1.00 44.41 102 LEU A N 1
ATOM 762 C CA . LEU A 1 102 ? 16.173 10.560 -10.015 1.00 44.41 102 LEU A CA 1
ATOM 763 C C . LEU A 1 102 ? 16.528 9.370 -9.104 1.00 44.41 102 LEU A C 1
ATOM 765 O O . LEU A 1 102 ? 15.895 9.216 -8.055 1.00 44.41 102 LEU A O 1
ATOM 769 N N . PRO A 1 103 ? 17.560 8.579 -9.452 1.00 46.78 103 PRO A N 1
ATOM 770 C CA . PRO A 1 103 ? 18.011 7.459 -8.633 1.00 46.78 103 PRO A CA 1
ATOM 771 C C . PRO A 1 103 ? 18.471 7.942 -7.259 1.00 46.78 103 PRO A C 1
ATOM 773 O O . PRO A 1 103 ? 18.946 9.073 -7.099 1.00 46.78 103 PRO A O 1
ATOM 776 N N . CYS A 1 104 ? 18.364 7.076 -6.253 1.00 43.28 104 CYS A N 1
ATOM 777 C CA . CYS A 1 104 ? 19.070 7.312 -5.007 1.00 43.28 104 CYS A CA 1
ATOM 778 C C . CYS A 1 104 ? 20.581 7.389 -5.292 1.00 43.28 104 CYS A C 1
ATOM 780 O O . CYS A 1 104 ? 21.136 6.636 -6.094 1.00 43.28 104 CYS A O 1
ATOM 782 N N . ALA A 1 105 ? 21.267 8.328 -4.647 1.00 41.50 105 ALA A N 1
ATOM 783 C CA . ALA A 1 105 ? 22.719 8.312 -4.633 1.00 41.50 105 ALA A CA 1
ATOM 784 C C . ALA A 1 105 ? 23.143 7.281 -3.585 1.00 41.50 105 ALA A C 1
ATOM 786 O O . ALA A 1 105 ? 23.279 7.624 -2.412 1.00 41.50 105 ALA A O 1
ATOM 787 N N . SER A 1 106 ? 23.291 6.016 -3.980 1.00 41.84 106 SER A N 1
ATOM 788 C CA . SER A 1 106 ? 24.074 5.076 -3.186 1.00 41.84 106 SER A CA 1
ATOM 789 C C . SER A 1 106 ? 25.534 5.160 -3.610 1.00 41.84 106 SER A C 1
ATOM 791 O O . SER A 1 106 ? 25.868 4.990 -4.777 1.00 41.84 106 SER A O 1
ATOM 793 N N . ASP A 1 107 ? 26.420 5.341 -2.642 1.00 36.88 107 ASP A N 1
ATOM 794 C CA . ASP A 1 107 ? 27.883 5.274 -2.737 1.00 36.88 107 ASP A CA 1
ATOM 795 C C . ASP A 1 107 ? 28.410 3.852 -3.056 1.00 36.88 107 ASP A C 1
ATOM 797 O O . ASP A 1 107 ? 29.610 3.580 -3.005 1.00 36.88 107 ASP A O 1
ATOM 801 N N . TRP A 1 108 ? 27.509 2.942 -3.435 1.00 36.78 108 TRP A N 1
ATOM 802 C CA . TRP A 1 108 ? 27.799 1.606 -3.933 1.00 36.78 108 TRP A CA 1
ATOM 803 C C . TRP A 1 108 ? 27.614 1.598 -5.451 1.00 36.78 108 TRP A C 1
ATOM 805 O O . TRP A 1 108 ? 26.492 1.798 -5.915 1.00 36.78 108 TRP A O 1
ATOM 815 N N . PRO A 1 109 ? 28.676 1.365 -6.241 1.00 35.22 109 PRO A N 1
ATOM 816 C CA . PRO A 1 109 ? 28.547 1.256 -7.682 1.00 35.22 109 PRO A CA 1
ATOM 817 C C . PRO A 1 109 ? 27.776 -0.021 -8.022 1.00 35.22 109 PRO A C 1
ATOM 819 O O . PRO A 1 109 ? 28.336 -1.113 -8.016 1.00 35.22 109 PRO A O 1
ATOM 822 N N . ASN A 1 110 ? 26.499 0.106 -8.362 1.00 43.88 110 ASN A N 1
ATOM 823 C CA . ASN A 1 110 ? 25.760 -0.907 -9.104 1.00 43.88 110 ASN A CA 1
ATOM 824 C C . ASN A 1 110 ? 25.794 -0.550 -10.594 1.00 43.88 110 ASN A C 1
ATOM 826 O O . ASN A 1 110 ? 24.754 -0.459 -11.243 1.00 43.88 110 ASN A O 1
ATOM 830 N N . GLN A 1 111 ? 27.016 -0.383 -11.125 1.00 34.81 111 GLN A N 1
ATOM 831 C CA . GLN A 1 111 ? 27.241 -0.402 -12.570 1.00 34.81 111 GLN A CA 1
ATOM 832 C C . GLN A 1 111 ? 26.417 -1.542 -13.155 1.00 34.81 111 GLN A C 1
ATOM 834 O O . GLN A 1 111 ? 26.535 -2.668 -12.662 1.00 34.81 111 GLN A O 1
ATOM 839 N N . GLY A 1 112 ? 25.584 -1.204 -14.148 1.00 46.22 112 GLY A N 1
ATOM 840 C CA . GLY A 1 112 ? 24.857 -2.120 -15.021 1.00 46.22 112 GLY A CA 1
ATOM 841 C C . GLY A 1 112 ? 25.503 -3.496 -15.036 1.00 46.22 112 GLY A C 1
ATOM 842 O O . GLY A 1 112 ? 26.519 -3.710 -15.691 1.00 46.22 112 GLY A O 1
ATOM 843 N N . SER A 1 113 ? 24.965 -4.405 -14.225 1.00 37.38 113 SER A N 1
ATOM 844 C CA . SER A 1 113 ? 25.277 -5.815 -14.387 1.00 37.38 113 SER A CA 1
ATOM 845 C C . SER A 1 113 ? 24.351 -6.355 -15.477 1.00 37.38 113 SER A C 1
ATOM 847 O O . SER A 1 113 ? 23.270 -5.783 -15.659 1.00 37.38 113 SER A O 1
ATOM 849 N N . PRO A 1 114 ? 24.679 -7.495 -16.110 1.00 38.38 114 PRO A N 1
ATOM 850 C CA . PRO A 1 114 ? 23.798 -8.178 -17.068 1.00 38.38 114 PRO A CA 1
ATOM 851 C C . PRO A 1 114 ? 22.431 -8.614 -16.487 1.00 38.38 114 PRO A C 1
ATOM 853 O O . PRO A 1 114 ? 21.701 -9.374 -17.112 1.00 38.38 114 PRO A O 1
ATOM 856 N N . LEU A 1 115 ? 22.117 -8.216 -15.247 1.00 39.38 115 LEU A N 1
ATOM 857 C CA . LEU A 1 115 ? 20.947 -8.574 -14.452 1.00 39.38 115 LEU A CA 1
ATOM 858 C C . LEU A 1 115 ? 20.187 -7.331 -13.922 1.00 39.38 115 LEU A C 1
ATOM 860 O O . LEU A 1 115 ? 19.478 -7.440 -12.922 1.00 39.38 115 LEU A O 1
ATOM 864 N N . GLY A 1 116 ? 20.326 -6.157 -14.558 1.00 42.50 116 GLY A N 1
ATOM 865 C CA . GLY A 1 116 ? 19.495 -4.972 -14.269 1.00 42.50 116 GLY A CA 1
ATOM 866 C C . GLY A 1 116 ? 20.079 -3.970 -13.260 1.00 42.50 116 GLY A C 1
ATOM 867 O O . GLY A 1 116 ? 19.357 -3.484 -12.377 1.00 42.50 116 GLY A O 1
ATOM 868 N N . GLY A 1 117 ? 21.384 -3.669 -13.363 1.00 53.28 117 GLY A N 1
ATOM 869 C CA . GLY A 1 117 ? 21.997 -2.542 -12.628 1.00 53.28 117 GLY A CA 1
ATOM 870 C C . GLY A 1 117 ? 21.335 -1.191 -12.958 1.00 53.28 117 GLY A C 1
ATOM 871 O O . GLY A 1 117 ? 20.631 -1.101 -13.957 1.00 53.28 117 GLY A O 1
ATOM 872 N N . ASP A 1 118 ? 21.495 -0.193 -12.074 1.00 58.69 118 ASP A N 1
ATOM 873 C CA . ASP A 1 118 ? 20.750 1.088 -11.948 1.00 58.69 118 ASP A CA 1
ATOM 874 C C . ASP A 1 118 ? 19.202 1.005 -11.918 1.00 58.69 118 ASP A C 1
ATOM 876 O O . ASP A 1 118 ? 18.561 1.647 -11.083 1.00 58.69 118 ASP A O 1
ATOM 880 N N . MET A 1 119 ? 18.582 0.149 -12.730 1.00 67.81 119 MET A N 1
ATOM 881 C CA . MET A 1 119 ? 17.134 -0.028 -12.858 1.00 67.81 119 MET A CA 1
ATOM 882 C C . MET A 1 119 ? 16.461 -0.512 -11.578 1.00 67.81 119 MET A C 1
ATOM 884 O O . MET A 1 119 ? 15.463 0.050 -11.134 1.00 67.81 119 MET A O 1
ATOM 888 N N . SER A 1 120 ? 17.041 -1.537 -10.945 1.00 71.44 120 SER A N 1
ATOM 889 C CA . SER A 1 120 ? 16.541 -2.058 -9.665 1.00 71.44 120 SER A CA 1
ATOM 890 C 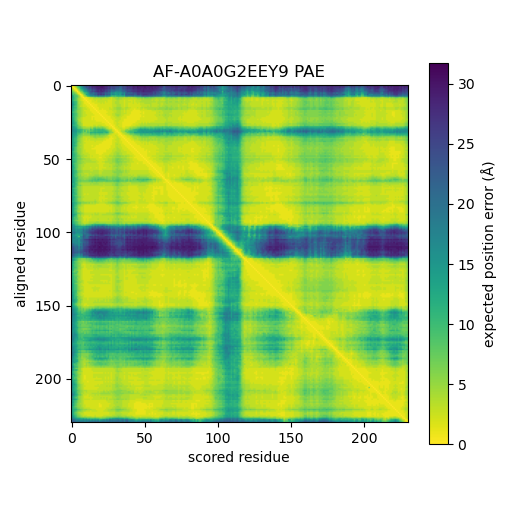C . SER A 1 120 ? 16.467 -0.953 -8.611 1.00 71.44 120 SER A C 1
ATOM 892 O O . SER A 1 120 ? 15.548 -0.908 -7.800 1.00 71.44 120 SER A O 1
ATOM 894 N N . VAL A 1 121 ? 17.448 -0.051 -8.636 1.00 72.38 121 VAL A N 1
ATOM 895 C CA . VAL A 1 121 ? 17.566 1.052 -7.690 1.00 72.38 121 VAL A CA 1
ATOM 896 C C . VAL A 1 121 ? 16.537 2.147 -7.973 1.00 72.38 121 VAL A C 1
ATOM 898 O O . VAL A 1 121 ? 15.931 2.657 -7.030 1.00 72.38 121 VAL A O 1
ATOM 901 N N . LEU A 1 122 ? 16.298 2.482 -9.242 1.00 74.88 122 LEU A N 1
ATOM 902 C CA . LEU A 1 122 ? 15.239 3.413 -9.649 1.00 74.88 122 LEU A CA 1
ATOM 903 C C . LEU A 1 122 ? 13.854 2.900 -9.245 1.00 74.88 122 LEU A C 1
ATOM 905 O O . LEU A 1 122 ? 13.098 3.616 -8.590 1.00 74.88 122 LEU A O 1
ATOM 909 N N . TYR A 1 123 ? 13.560 1.640 -9.566 1.00 80.31 123 TYR A N 1
ATOM 910 C CA . TYR A 1 123 ? 12.294 0.995 -9.235 1.00 80.31 123 TYR A CA 1
ATOM 911 C C . TYR A 1 123 ? 12.021 0.997 -7.722 1.00 80.31 123 TYR A C 1
ATOM 913 O O . TYR A 1 123 ? 10.963 1.442 -7.273 1.00 80.31 123 TYR A O 1
ATOM 921 N N . GLU A 1 124 ? 12.996 0.580 -6.908 1.00 81.62 124 GLU A N 1
ATOM 922 C CA . GLU A 1 124 ? 12.859 0.602 -5.445 1.00 81.62 124 GLU A CA 1
ATOM 923 C C . GLU A 1 124 ? 12.729 2.033 -4.894 1.00 81.62 124 GLU A C 1
ATOM 925 O O . GLU A 1 124 ? 11.903 2.282 -4.015 1.00 81.62 124 GLU A O 1
ATOM 930 N N . SER A 1 125 ? 13.465 2.998 -5.460 1.00 78.56 125 SER A N 1
ATOM 931 C CA . SER A 1 125 ? 13.371 4.410 -5.057 1.00 78.56 125 SER A CA 1
ATOM 932 C C . SER A 1 125 ? 11.971 4.983 -5.304 1.00 78.56 125 SER A C 1
ATOM 934 O O . SER A 1 125 ? 11.452 5.727 -4.468 1.00 78.56 125 SER A O 1
ATOM 936 N N . ASN A 1 126 ? 11.331 4.620 -6.419 1.00 81.81 126 ASN A N 1
ATOM 937 C CA . ASN A 1 126 ? 9.967 5.046 -6.739 1.00 81.81 126 ASN A CA 1
ATOM 938 C C . ASN A 1 126 ? 8.953 4.489 -5.734 1.00 81.81 126 ASN A C 1
ATOM 940 O O . ASN A 1 126 ? 8.093 5.229 -5.246 1.00 81.81 126 ASN A O 1
ATOM 944 N N . TRP A 1 127 ? 9.096 3.216 -5.355 1.00 87.94 127 TRP A N 1
ATOM 945 C CA . TRP A 1 127 ? 8.295 2.623 -4.286 1.00 87.94 127 TRP A CA 1
ATOM 946 C C . TRP A 1 127 ? 8.490 3.336 -2.948 1.00 87.94 127 TRP A C 1
ATOM 948 O O . TRP A 1 127 ? 7.505 3.624 -2.264 1.00 87.94 127 TRP A O 1
ATOM 958 N N . ASP A 1 128 ? 9.731 3.655 -2.575 1.00 85.62 128 ASP A N 1
ATOM 959 C CA . 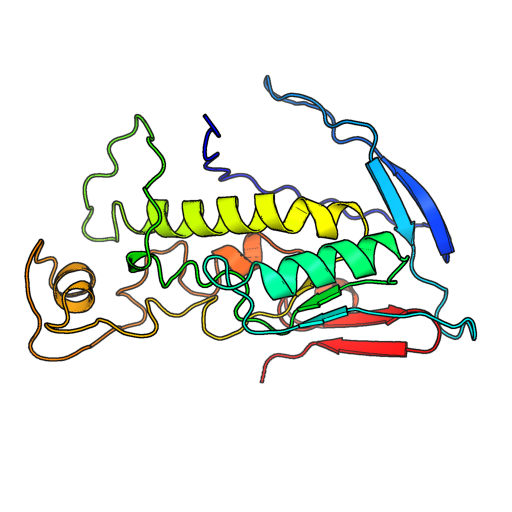ASP A 1 128 ? 10.032 4.342 -1.317 1.00 85.62 128 ASP A CA 1
ATOM 960 C C . ASP A 1 128 ? 9.431 5.752 -1.277 1.00 85.62 128 ASP A C 1
ATOM 962 O O . ASP A 1 128 ? 8.867 6.156 -0.255 1.00 85.62 128 ASP A O 1
ATOM 966 N N . LEU A 1 129 ? 9.495 6.497 -2.384 1.00 84.44 129 LEU A N 1
ATOM 967 C CA . LEU A 1 129 ? 8.859 7.811 -2.504 1.00 84.44 129 LEU A CA 1
ATOM 968 C C . LEU A 1 129 ? 7.338 7.713 -2.384 1.00 84.44 129 LEU A C 1
ATOM 970 O O . LEU A 1 129 ? 6.728 8.471 -1.623 1.00 84.44 129 LEU A O 1
ATOM 974 N N . TRP A 1 130 ? 6.728 6.756 -3.084 1.00 90.81 130 TRP A N 1
ATOM 975 C CA . TRP A 1 130 ? 5.289 6.537 -3.016 1.00 90.81 130 TRP A CA 1
ATOM 976 C C . TRP A 1 130 ? 4.844 6.134 -1.603 1.00 90.81 130 TRP A C 1
ATOM 978 O O . TRP A 1 130 ? 3.886 6.696 -1.070 1.00 90.81 130 TRP A O 1
ATOM 988 N N . GLN A 1 131 ? 5.573 5.235 -0.933 1.00 91.12 131 GLN A N 1
ATOM 989 C CA . GLN A 1 131 ? 5.247 4.820 0.433 1.00 91.12 131 GLN A CA 1
ATOM 990 C C . GLN A 1 131 ? 5.423 5.957 1.446 1.00 91.12 131 GLN A C 1
ATOM 992 O O . GLN A 1 131 ? 4.567 6.151 2.309 1.00 91.12 131 GLN A O 1
ATOM 997 N N . GLN A 1 132 ? 6.483 6.761 1.339 1.00 88.81 132 GLN A N 1
ATOM 998 C CA . GLN A 1 132 ? 6.652 7.953 2.180 1.00 88.81 132 GLN A CA 1
ATOM 999 C C . GLN A 1 132 ? 5.522 8.963 1.975 1.00 88.81 132 GLN A C 1
ATOM 1001 O O . GLN A 1 132 ? 5.070 9.616 2.918 1.00 88.81 132 GLN A O 1
ATOM 1006 N N . TRP A 1 133 ? 5.039 9.091 0.744 1.00 91.31 133 TRP A N 1
ATOM 1007 C CA . TRP A 1 133 ? 3.920 9.958 0.430 1.00 91.31 133 TRP A CA 1
ATOM 1008 C C . TRP A 1 133 ? 2.611 9.438 1.030 1.00 91.31 133 TRP A C 1
ATOM 1010 O O . TRP A 1 133 ? 1.909 10.188 1.723 1.00 91.31 133 TRP A O 1
ATOM 1020 N N . ILE A 1 134 ? 2.326 8.141 0.867 1.00 95.38 134 ILE A N 1
ATOM 1021 C CA . ILE A 1 134 ? 1.103 7.518 1.378 1.00 95.38 134 ILE A CA 1
ATOM 1022 C C . ILE A 1 134 ? 1.068 7.416 2.908 1.00 95.38 134 ILE A C 1
ATOM 1024 O O . ILE A 1 134 ? -0.023 7.320 3.467 1.00 95.38 134 ILE A O 1
ATOM 1028 N N . GLN A 1 135 ? 2.201 7.555 3.614 1.00 93.94 135 GLN A N 1
ATOM 1029 C CA . GLN A 1 135 ? 2.239 7.623 5.087 1.00 93.94 135 GLN A CA 1
ATOM 1030 C C . GLN A 1 135 ? 1.305 8.690 5.674 1.00 93.94 135 GLN A C 1
ATOM 1032 O O . GLN A 1 135 ? 0.789 8.515 6.778 1.00 93.94 135 GLN A O 1
ATOM 1037 N N . LYS A 1 136 ? 1.013 9.780 4.944 1.00 94.88 136 LYS A N 1
ATOM 1038 C CA . LYS A 1 136 ? 0.029 10.785 5.398 1.00 94.88 136 LYS A CA 1
ATOM 1039 C C . LYS A 1 136 ? -1.392 10.223 5.546 1.00 94.88 136 LYS A C 1
ATOM 1041 O O . LYS A 1 136 ? -2.205 10.838 6.237 1.00 94.88 136 LYS A O 1
ATOM 1046 N N . VAL A 1 137 ? -1.667 9.091 4.901 1.00 96.69 137 VAL A N 1
ATOM 1047 C CA . VAL A 1 137 ? -2.922 8.337 4.933 1.00 96.69 137 VAL A CA 1
ATOM 1048 C C . VAL A 1 137 ? -2.760 7.078 5.793 1.00 96.69 137 VAL A C 1
ATOM 1050 O O . VAL A 1 137 ? -3.508 6.910 6.752 1.00 96.69 137 VAL A O 1
ATOM 1053 N N . SER A 1 138 ? -1.761 6.233 5.512 1.00 95.88 138 SER A N 1
ATOM 1054 C CA . SER A 1 138 ? -1.618 4.905 6.139 1.00 95.88 138 SER A CA 1
ATOM 1055 C C . SER A 1 138 ? -1.252 4.935 7.627 1.00 95.88 138 SER A C 1
ATOM 1057 O O . SER A 1 138 ? -1.501 3.969 8.339 1.00 95.88 138 SER A O 1
ATOM 1059 N N . LEU A 1 139 ? -0.727 6.055 8.141 1.00 94.69 139 LEU A N 1
ATOM 1060 C CA . LEU A 1 139 ? -0.547 6.257 9.586 1.00 94.69 139 LEU A CA 1
ATOM 1061 C C . LEU A 1 139 ? -1.842 6.653 10.315 1.00 94.69 139 LEU A C 1
ATOM 1063 O O . LEU A 1 139 ? -1.835 6.775 11.539 1.00 94.69 139 LEU A O 1
ATOM 1067 N N . LYS A 1 140 ? -2.932 6.920 9.585 1.00 94.44 140 LYS A N 1
ATOM 1068 C CA . LYS A 1 140 ? -4.221 7.358 10.147 1.00 94.44 140 LYS A CA 1
ATOM 1069 C C . LYS A 1 140 ? -5.284 6.278 10.060 1.00 94.44 140 LYS A C 1
ATOM 1071 O O . LYS A 1 140 ? -6.048 6.109 11.005 1.00 94.44 140 LYS A O 1
ATOM 1076 N N . VAL A 1 141 ? -5.323 5.576 8.933 1.00 96.25 141 VAL A N 1
ATOM 1077 C CA . VAL A 1 141 ? -6.302 4.528 8.640 1.00 96.25 141 VAL A CA 1
ATOM 1078 C C . VAL A 1 141 ? -5.587 3.317 8.035 1.00 96.25 141 VAL A C 1
ATOM 1080 O O . VAL A 1 141 ? -4.596 3.511 7.324 1.00 96.25 141 VAL A O 1
ATOM 1083 N N . PRO A 1 142 ? -6.069 2.082 8.271 1.00 97.12 142 PRO A N 1
ATOM 1084 C CA . PRO A 1 142 ? -5.587 0.910 7.549 1.00 97.12 142 PRO A CA 1
ATOM 1085 C C . PRO A 1 142 ? -5.647 1.131 6.031 1.00 97.12 142 PRO A C 1
ATOM 1087 O O . PRO A 1 142 ? -6.628 1.674 5.516 1.00 97.12 142 PRO A O 1
ATOM 1090 N N . TYR A 1 143 ? -4.592 0.727 5.324 1.00 97.81 143 TYR A N 1
ATOM 1091 C CA . TYR A 1 143 ? -4.464 0.883 3.876 1.00 97.81 143 TYR A CA 1
ATOM 1092 C C . TYR A 1 143 ? -4.348 -0.502 3.236 1.00 97.81 143 TYR A C 1
ATOM 1094 O O . TYR A 1 143 ? -3.270 -1.090 3.193 1.00 97.81 143 TYR A O 1
ATOM 1102 N N . MET A 1 144 ? -5.485 -1.034 2.800 1.00 97.94 144 MET A N 1
ATOM 1103 C CA . MET A 1 144 ? -5.628 -2.375 2.238 1.00 97.94 144 MET A CA 1
ATOM 1104 C C . MET A 1 144 ? -5.304 -2.325 0.744 1.00 97.94 144 MET A C 1
ATOM 1106 O O . MET A 1 144 ? -5.834 -1.457 0.053 1.00 97.94 144 MET A O 1
ATOM 1110 N N . THR A 1 145 ? -4.470 -3.226 0.226 1.00 97.38 145 THR A N 1
ATOM 1111 C CA . THR A 1 145 ? -4.004 -3.173 -1.170 1.00 97.38 145 THR A CA 1
ATOM 1112 C C . THR A 1 145 ? -4.162 -4.501 -1.887 1.00 97.38 145 THR A C 1
ATOM 1114 O O . THR A 1 145 ? -3.917 -5.562 -1.323 1.00 97.38 145 THR A O 1
ATOM 1117 N N . LEU A 1 146 ? -4.493 -4.431 -3.171 1.00 96.00 146 LEU A N 1
ATOM 1118 C CA . LEU A 1 146 ? -4.328 -5.519 -4.125 1.00 96.00 146 LEU A CA 1
ATOM 1119 C C . LEU A 1 146 ? -3.104 -5.236 -5.003 1.00 96.00 146 LEU A C 1
ATOM 1121 O O . LEU A 1 146 ? -2.597 -4.116 -5.023 1.00 96.00 146 LEU A O 1
ATOM 1125 N N . ALA A 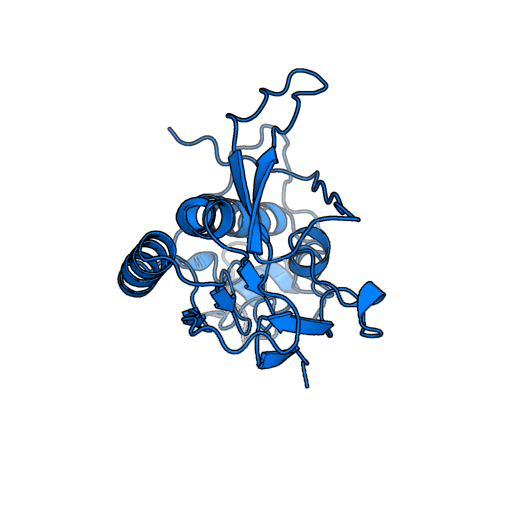1 147 ? -2.637 -6.262 -5.710 1.00 94.56 147 ALA A N 1
ATOM 1126 C CA . ALA A 1 147 ? -1.667 -6.111 -6.788 1.00 94.56 147 ALA A CA 1
ATOM 1127 C C . ALA A 1 147 ? -2.393 -6.052 -8.140 1.00 94.56 147 ALA A C 1
ATOM 1129 O O . ALA A 1 147 ? -3.210 -6.931 -8.438 1.00 94.56 147 ALA A O 1
ATOM 1130 N N . GLY A 1 148 ? -2.064 -5.050 -8.948 1.00 93.00 148 GLY A N 1
ATOM 1131 C CA . GLY A 1 148 ? -2.416 -4.940 -10.361 1.00 93.00 148 GLY A CA 1
ATOM 1132 C C . GLY A 1 148 ? -1.313 -5.512 -11.254 1.00 93.00 148 GLY A C 1
ATOM 1133 O O . GLY A 1 148 ? -0.519 -6.347 -10.808 1.00 93.00 148 GLY A O 1
ATOM 1134 N N . ASN A 1 149 ? -1.274 -5.148 -12.535 1.00 89.81 149 ASN A N 1
ATOM 1135 C CA . ASN A 1 149 ? -0.192 -5.586 -13.423 1.00 89.81 149 ASN A CA 1
ATOM 1136 C C . ASN A 1 149 ? 1.100 -4.790 -13.211 1.00 89.81 149 ASN A C 1
ATOM 1138 O O . ASN A 1 149 ? 2.166 -5.392 -13.327 1.00 89.81 149 ASN A O 1
ATOM 1142 N N . HIS A 1 150 ? 1.021 -3.518 -12.813 1.00 90.19 150 HIS A N 1
ATOM 1143 C CA . HIS A 1 150 ? 2.181 -2.643 -12.590 1.00 90.19 150 HIS A CA 1
ATOM 1144 C C . HIS A 1 150 ? 3.035 -3.025 -11.381 1.00 90.19 150 HIS A C 1
ATOM 1146 O O . HIS A 1 150 ? 4.188 -2.621 -11.251 1.00 90.19 150 HIS A O 1
ATOM 1152 N N . GLU A 1 151 ? 2.528 -3.907 -10.521 1.00 90.94 151 GLU A N 1
ATOM 1153 C CA . GLU A 1 151 ? 3.343 -4.548 -9.492 1.00 90.94 151 GLU A CA 1
ATOM 1154 C C . GLU A 1 151 ? 4.267 -5.660 -10.042 1.00 90.94 151 GLU A C 1
ATOM 1156 O O . GLU A 1 151 ? 5.049 -6.226 -9.271 1.00 90.94 151 GLU A O 1
ATOM 1161 N N . ALA A 1 152 ? 4.189 -5.997 -11.339 1.00 86.44 152 ALA A N 1
ATOM 1162 C CA . ALA A 1 152 ? 5.032 -7.014 -11.980 1.00 86.44 152 ALA A CA 1
ATOM 1163 C C . ALA A 1 152 ? 5.431 -6.763 -13.451 1.00 86.44 152 ALA A C 1
ATOM 1165 O O . ALA A 1 152 ? 6.272 -7.516 -13.950 1.00 86.44 152 ALA A O 1
ATOM 1166 N N . SER A 1 153 ? 4.855 -5.786 -14.163 1.00 82.62 153 SER A N 1
ATOM 1167 C CA . SER A 1 153 ? 5.316 -5.381 -15.505 1.00 82.62 153 SER A CA 1
ATOM 1168 C C . SER A 1 153 ? 6.672 -4.698 -15.428 1.00 82.62 153 SER A C 1
ATOM 1170 O O . SER A 1 153 ? 6.981 -4.116 -14.401 1.00 82.62 153 SER A O 1
ATOM 1172 N N . CYS A 1 154 ? 7.477 -4.773 -16.496 1.00 75.62 154 CYS A N 1
ATOM 1173 C CA . CYS A 1 154 ? 8.791 -4.105 -16.590 1.00 75.62 154 CYS A CA 1
ATOM 1174 C C . CYS A 1 154 ? 8.694 -2.658 -17.086 1.00 75.62 154 CYS A C 1
ATOM 1176 O O . CYS A 1 154 ? 9.649 -1.895 -16.969 1.00 75.62 154 CYS A O 1
ATOM 1178 N N . GLY A 1 155 ? 7.534 -2.325 -17.634 1.00 76.31 155 GLY A N 1
ATOM 1179 C CA . GLY A 1 155 ? 7.115 -1.046 -18.169 1.00 76.31 155 GLY A CA 1
ATOM 1180 C C . GLY A 1 155 ? 5.783 -1.266 -18.882 1.00 76.31 155 GLY A C 1
ATOM 1181 O O . GLY A 1 155 ? 5.495 -2.385 -19.323 1.00 76.31 155 GLY A O 1
ATOM 1182 N N . GLU A 1 156 ? 4.963 -0.224 -18.964 1.00 72.38 156 GLU A N 1
ATOM 1183 C CA . GLU A 1 156 ? 3.720 -0.253 -19.745 1.00 72.38 156 GLU A CA 1
ATOM 1184 C C . GLU A 1 156 ? 3.970 0.051 -21.220 1.00 72.38 156 GLU A C 1
ATOM 1186 O O . GLU A 1 156 ? 3.287 -0.478 -22.096 1.00 72.38 156 GLU A O 1
ATOM 1191 N N . PHE A 1 157 ? 4.946 0.925 -21.479 1.00 73.88 157 PHE A N 1
ATOM 1192 C CA . PHE A 1 157 ? 5.277 1.401 -22.809 1.00 73.88 157 PHE A CA 1
ATOM 1193 C C . PHE A 1 157 ? 6.743 1.823 -22.900 1.00 73.88 157 PHE A C 1
ATOM 1195 O O . PHE A 1 157 ? 7.259 2.546 -22.048 1.00 73.88 157 PHE A O 1
ATOM 1202 N N . ASP A 1 158 ? 7.400 1.421 -23.982 1.00 73.88 158 ASP A N 1
ATOM 1203 C CA . ASP A 1 158 ? 8.814 1.717 -24.223 1.00 73.88 158 ASP A CA 1
ATOM 1204 C C . ASP A 1 158 ? 9.066 3.125 -24.819 1.00 73.88 158 ASP A C 1
ATOM 1206 O O . ASP A 1 158 ? 10.130 3.732 -24.679 1.00 73.88 158 ASP A O 1
ATOM 1210 N N . GLY A 1 159 ? 8.061 3.719 -25.465 1.00 74.56 159 GLY A N 1
ATOM 1211 C CA . GLY A 1 159 ? 8.240 5.012 -26.123 1.00 74.56 159 GLY A CA 1
ATOM 1212 C C . GLY A 1 159 ? 8.848 4.930 -27.528 1.00 74.56 159 GLY A C 1
ATOM 1213 O O . GLY A 1 159 ? 9.175 3.858 -28.043 1.00 74.56 159 GLY A O 1
ATOM 1214 N N . PRO A 1 160 ? 8.986 6.083 -28.212 1.00 81.06 160 PRO A N 1
ATOM 1215 C CA . PRO A 1 160 ? 9.590 6.137 -29.538 1.00 81.06 160 PRO A CA 1
ATOM 1216 C C . PRO A 1 160 ? 11.017 5.577 -29.548 1.00 81.06 160 PRO A C 1
ATOM 1218 O O . PRO A 1 160 ? 11.884 6.049 -28.818 1.00 81.06 160 PRO A O 1
ATOM 1221 N N . GLY A 1 161 ? 11.269 4.616 -30.439 1.00 83.00 161 GLY A N 1
ATOM 1222 C CA . GLY A 1 161 ? 12.589 4.008 -30.610 1.00 83.00 161 GLY A CA 1
ATOM 1223 C C . GLY A 1 161 ? 12.871 2.820 -29.692 1.00 83.00 161 GLY A C 1
ATOM 1224 O O . GLY A 1 161 ? 13.948 2.254 -29.811 1.00 83.00 161 GLY A O 1
ATOM 1225 N N . ASN A 1 162 ? 11.930 2.406 -28.840 1.00 86.12 162 ASN A N 1
ATOM 1226 C CA . ASN A 1 162 ? 12.052 1.217 -27.992 1.00 86.12 162 ASN A CA 1
ATOM 1227 C C . ASN A 1 162 ? 13.385 1.173 -27.208 1.00 86.12 162 ASN A C 1
ATOM 1229 O O . ASN A 1 162 ? 14.194 0.247 -27.344 1.00 86.12 162 ASN A O 1
ATOM 1233 N N . VAL A 1 163 ? 13.682 2.268 -26.505 1.00 81.44 163 VAL A N 1
ATOM 1234 C CA . VAL A 1 163 ? 14.978 2.513 -25.849 1.00 81.44 163 VAL A CA 1
ATOM 1235 C C . VAL A 1 163 ? 15.151 1.616 -24.621 1.00 81.44 163 VAL A C 1
ATOM 1237 O O . VAL A 1 163 ? 16.257 1.161 -24.335 1.00 81.44 163 VAL A O 1
ATOM 1240 N N . LEU A 1 164 ? 14.065 1.338 -23.904 1.00 77.12 164 LEU A N 1
ATOM 1241 C CA . LEU A 1 164 ? 14.017 0.446 -22.758 1.00 77.12 164 LEU A CA 1
ATOM 1242 C C . LEU A 1 164 ? 14.212 -1.011 -23.172 1.00 77.12 164 LEU A C 1
ATOM 1244 O O . LEU A 1 164 ? 14.967 -1.701 -22.503 1.00 77.12 164 LEU A O 1
ATOM 1248 N N . THR A 1 165 ? 13.621 -1.467 -24.278 1.00 82.31 165 THR A N 1
ATOM 1249 C CA . THR A 1 165 ? 13.886 -2.803 -24.841 1.00 82.31 165 THR A CA 1
ATOM 1250 C C . THR A 1 165 ? 15.360 -2.910 -25.221 1.00 82.31 165 THR A C 1
ATOM 1252 O O . THR A 1 165 ? 16.045 -3.834 -24.788 1.00 82.31 165 THR A O 1
ATOM 1255 N N . ALA A 1 166 ? 15.896 -1.916 -25.941 1.00 81.00 166 ALA A N 1
ATOM 1256 C CA . ALA A 1 166 ? 17.312 -1.900 -26.306 1.00 81.00 166 ALA A CA 1
ATOM 1257 C C . ALA A 1 166 ? 18.230 -1.954 -25.073 1.00 81.00 166 ALA A C 1
ATOM 1259 O O . ALA A 1 166 ? 19.264 -2.613 -25.099 1.00 81.00 166 ALA A O 1
ATOM 1260 N N . TYR A 1 167 ? 17.854 -1.282 -23.984 1.00 78.69 167 TYR A N 1
ATOM 1261 C CA . TYR A 1 167 ? 18.639 -1.266 -22.756 1.00 78.69 167 TYR A CA 1
ATOM 1262 C C . TYR A 1 167 ? 18.486 -2.542 -21.913 1.00 78.69 167 TYR A C 1
ATOM 1264 O O . TYR A 1 167 ? 19.489 -3.101 -21.481 1.00 78.69 167 TYR A O 1
ATOM 1272 N N . LEU A 1 168 ? 17.257 -2.998 -21.659 1.00 76.94 168 LEU A N 1
ATOM 1273 C CA . LEU A 1 168 ? 16.969 -4.102 -20.736 1.00 76.94 168 LEU A CA 1
ATOM 1274 C C . LEU A 1 168 ? 17.167 -5.482 -21.361 1.00 76.94 168 LEU A C 1
ATOM 1276 O O . LEU A 1 168 ? 17.561 -6.404 -20.648 1.00 76.94 168 LEU A O 1
ATOM 1280 N N . ASP A 1 169 ? 16.887 -5.631 -22.656 1.00 81.25 169 ASP A N 1
ATOM 1281 C CA . ASP A 1 169 ? 16.938 -6.926 -23.341 1.00 81.25 169 ASP A CA 1
ATOM 1282 C C . ASP A 1 169 ? 18.202 -7.093 -24.188 1.00 81.25 169 ASP A C 1
ATOM 1284 O O . ASP A 1 169 ? 18.773 -8.185 -24.221 1.00 81.25 169 ASP A O 1
ATOM 1288 N N . ASP A 1 170 ? 18.665 -6.014 -24.828 1.00 80.69 170 ASP A N 1
ATOM 1289 C CA . ASP A 1 170 ? 19.810 -6.057 -25.748 1.00 80.69 170 ASP A CA 1
ATOM 1290 C C . ASP A 1 170 ? 21.117 -5.489 -25.149 1.00 80.69 170 ASP A C 1
ATOM 1292 O O . ASP A 1 170 ? 22.167 -5.575 -25.790 1.00 80.69 170 ASP A O 1
ATOM 1296 N N . ASP A 1 171 ? 21.080 -4.925 -23.932 1.00 76.88 171 ASP A N 1
ATOM 1297 C CA . ASP A 1 171 ? 22.219 -4.279 -23.242 1.00 76.88 171 ASP A CA 1
ATOM 1298 C C . ASP A 1 171 ? 22.864 -3.128 -24.054 1.00 76.88 171 ASP A C 1
ATOM 1300 O O . ASP A 1 171 ? 24.077 -2.899 -24.049 1.00 76.88 171 ASP A O 1
ATOM 1304 N N . ILE A 1 172 ? 22.040 -2.372 -24.790 1.00 77.25 172 ILE A N 1
ATOM 1305 C CA . ILE A 1 172 ? 22.455 -1.252 -25.644 1.00 77.25 172 ILE A CA 1
ATOM 1306 C C . ILE A 1 172 ? 22.081 0.081 -24.986 1.00 77.25 172 ILE A C 1
ATOM 1308 O O . ILE A 1 172 ? 20.987 0.622 -25.156 1.00 77.25 172 ILE A O 1
ATOM 1312 N N . SER A 1 173 ? 23.035 0.675 -24.270 1.00 77.69 173 SER A N 1
ATOM 1313 C CA . SER A 1 173 ? 22.881 2.026 -23.716 1.00 77.69 173 SER A CA 1
ATOM 1314 C C . SER A 1 173 ? 22.733 3.085 -24.821 1.00 77.69 173 SER A C 1
ATOM 1316 O O . SER A 1 173 ? 23.504 3.101 -25.782 1.00 77.69 173 SER A O 1
ATOM 1318 N N . ASN A 1 174 ? 21.759 3.995 -24.668 1.00 77.12 174 ASN A N 1
ATOM 1319 C CA . ASN A 1 174 ? 21.421 5.039 -25.651 1.00 77.12 174 ASN A CA 1
ATOM 1320 C C . ASN A 1 174 ? 21.092 4.480 -27.058 1.00 77.12 174 ASN A C 1
ATOM 1322 O O . ASN A 1 174 ? 21.339 5.140 -28.071 1.00 77.12 174 ASN A O 1
ATOM 1326 N N . GLY A 1 175 ? 20.593 3.239 -27.112 1.00 81.38 175 GLY A N 1
ATOM 1327 C CA . GLY A 1 175 ? 20.201 2.531 -28.327 1.00 81.38 175 GLY A CA 1
ATOM 1328 C C . GLY A 1 175 ? 18.706 2.608 -28.628 1.00 81.38 175 GLY A C 1
ATOM 1329 O O . GLY A 1 175 ? 17.931 3.208 -27.889 1.00 81.38 175 GLY A O 1
ATOM 1330 N N . THR A 1 176 ? 18.311 1.970 -29.727 1.00 87.75 176 THR A N 1
ATOM 1331 C CA . THR A 1 176 ? 16.910 1.801 -30.131 1.00 87.75 176 THR A CA 1
ATOM 1332 C C . THR A 1 176 ? 16.669 0.363 -30.562 1.00 87.75 176 THR A C 1
ATOM 1334 O O . THR A 1 176 ? 17.508 -0.183 -31.283 1.00 87.75 176 THR A O 1
ATOM 1337 N N . ALA A 1 177 ? 15.524 -0.220 -30.216 1.00 85.88 177 ALA A N 1
ATOM 1338 C CA . ALA A 1 177 ? 15.105 -1.524 -30.723 1.00 85.88 177 ALA A CA 1
ATOM 1339 C C . ALA A 1 177 ? 14.065 -1.381 -31.845 1.00 85.88 177 ALA A C 1
ATOM 1341 O O . ALA A 1 177 ? 13.337 -0.391 -31.951 1.00 85.88 177 ALA A O 1
ATOM 1342 N N . ALA A 1 178 ? 13.993 -2.385 -32.720 1.00 89.31 178 ALA A N 1
ATOM 1343 C CA . ALA A 1 178 ? 13.069 -2.377 -33.856 1.00 89.31 178 ALA A CA 1
ATOM 1344 C C . ALA A 1 178 ? 11.593 -2.498 -33.431 1.00 89.31 178 ALA A C 1
ATOM 1346 O O . ALA A 1 178 ? 10.708 -2.021 -34.141 1.00 89.31 178 ALA A O 1
ATOM 1347 N N . ALA A 1 179 ? 11.341 -3.128 -32.284 1.00 86.94 179 ALA A N 1
ATOM 1348 C CA . ALA A 1 179 ? 10.031 -3.288 -31.671 1.00 86.94 179 ALA A CA 1
ATOM 1349 C C . ALA A 1 179 ? 10.179 -3.352 -30.146 1.00 86.94 179 ALA A C 1
ATOM 1351 O O . ALA A 1 179 ? 11.238 -3.731 -29.649 1.00 86.94 179 ALA A O 1
ATOM 1352 N N . GLU A 1 180 ? 9.109 -3.008 -29.437 1.00 83.00 180 GLU A N 1
ATOM 1353 C CA . GLU A 1 180 ? 8.962 -3.258 -28.005 1.00 83.00 180 GLU A CA 1
ATOM 1354 C C . GLU A 1 180 ? 8.860 -4.769 -27.755 1.00 83.00 180 GLU A C 1
ATOM 1356 O O . GLU A 1 180 ? 8.079 -5.456 -28.424 1.00 83.00 180 GLU A O 1
ATOM 1361 N N . ASN A 1 181 ? 9.667 -5.301 -26.832 1.00 81.56 181 ASN A N 1
ATOM 1362 C CA . ASN A 1 181 ? 9.723 -6.742 -26.575 1.00 81.56 181 ASN A CA 1
ATOM 1363 C C . ASN A 1 181 ? 10.022 -7.095 -25.109 1.00 81.56 181 ASN A C 1
ATOM 1365 O O . ASN A 1 181 ? 10.810 -8.002 -24.838 1.00 81.56 181 ASN A O 1
ATOM 1369 N N . PHE A 1 182 ? 9.363 -6.423 -24.161 1.00 78.50 182 PHE A N 1
ATOM 1370 C CA . PHE A 1 182 ? 9.533 -6.756 -22.749 1.00 78.50 182 PHE A CA 1
ATOM 1371 C C . PHE A 1 182 ? 9.162 -8.211 -22.461 1.00 78.50 182 PHE A C 1
ATOM 1373 O O . PHE A 1 182 ? 8.052 -8.686 -22.710 1.00 78.50 182 PHE A O 1
ATOM 1380 N N . THR A 1 183 ? 10.111 -8.916 -21.869 1.00 77.62 183 THR A N 1
ATOM 1381 C CA . THR A 1 183 ? 9.957 -10.260 -21.340 1.00 77.62 183 THR A CA 1
ATOM 1382 C C . THR A 1 183 ? 9.953 -10.223 -19.816 1.00 77.62 183 THR A C 1
ATOM 1384 O O . THR A 1 183 ? 10.370 -9.260 -19.177 1.00 77.62 183 THR A O 1
ATOM 1387 N N . TYR A 1 184 ? 9.566 -11.338 -19.196 1.00 75.81 184 TYR A N 1
ATOM 1388 C CA . TYR A 1 184 ? 9.718 -11.522 -17.749 1.00 75.81 184 TYR A CA 1
ATOM 1389 C C . TYR A 1 184 ? 11.153 -11.247 -17.250 1.00 75.81 184 TYR A C 1
ATOM 1391 O O . TYR A 1 184 ? 11.354 -10.865 -16.096 1.00 75.81 184 TYR A O 1
ATOM 1399 N N . TYR A 1 185 ? 12.157 -11.448 -18.110 1.00 78.56 185 TYR A N 1
ATOM 1400 C CA . TYR A 1 185 ? 13.562 -11.266 -17.768 1.00 78.56 185 TYR A CA 1
ATOM 1401 C C . TYR A 1 185 ? 14.083 -9.845 -18.015 1.00 78.56 185 TYR A C 1
ATOM 1403 O O . TYR A 1 185 ? 15.146 -9.530 -17.484 1.00 78.56 185 TYR A O 1
ATOM 1411 N N . SER A 1 186 ? 13.326 -8.976 -18.688 1.00 79.38 186 SER A N 1
ATOM 1412 C CA . SER A 1 186 ? 13.671 -7.554 -18.840 1.00 79.38 186 SER A CA 1
ATOM 1413 C C . SER A 1 186 ? 13.635 -6.832 -17.490 1.00 79.38 186 SER A C 1
ATOM 1415 O O . SER A 1 186 ? 14.449 -5.960 -17.203 1.00 79.38 186 SER A O 1
ATOM 1417 N N . CYS A 1 187 ? 12.714 -7.238 -16.611 1.00 76.06 187 CYS A N 1
ATOM 1418 C CA . CYS A 1 187 ? 12.569 -6.684 -15.270 1.00 76.06 187 CYS A CA 1
ATOM 1419 C C . CYS A 1 187 ? 13.767 -7.051 -14.381 1.00 76.06 187 CYS A C 1
ATOM 1421 O O . CYS A 1 187 ? 14.214 -8.204 -14.416 1.00 76.06 187 CYS A O 1
ATOM 1423 N N . PRO A 1 188 ? 14.201 -6.173 -13.462 1.00 72.56 188 PRO A N 1
ATOM 1424 C CA . PRO A 1 188 ? 15.051 -6.565 -12.347 1.00 72.56 188 PRO A CA 1
ATOM 1425 C C . PRO A 1 188 ? 14.357 -7.566 -11.409 1.00 72.56 188 PRO A C 1
ATOM 1427 O O . PRO A 1 188 ? 13.128 -7.635 -11.315 1.00 72.56 188 PRO A O 1
ATOM 1430 N N . LEU A 1 189 ? 15.150 -8.334 -10.654 1.00 75.69 189 LEU A N 1
ATOM 1431 C CA . LEU A 1 189 ? 14.638 -9.336 -9.704 1.00 75.69 189 LEU A CA 1
ATOM 1432 C C . LEU A 1 189 ? 13.674 -8.747 -8.660 1.00 75.69 189 LEU A C 1
ATOM 1434 O O . LEU A 1 189 ? 12.734 -9.428 -8.263 1.00 75.69 189 LEU A O 1
ATOM 1438 N N . SER A 1 190 ? 13.880 -7.494 -8.249 1.00 75.25 190 SER A N 1
ATOM 1439 C CA . SER A 1 190 ? 13.027 -6.777 -7.291 1.00 75.25 190 SER A CA 1
ATOM 1440 C C . SER A 1 190 ? 11.595 -6.520 -7.784 1.00 75.25 190 SER A C 1
ATOM 1442 O O . SER A 1 190 ? 10.680 -6.318 -6.985 1.00 75.25 190 SER A O 1
ATOM 1444 N N . GLN A 1 191 ? 11.378 -6.580 -9.093 1.00 80.62 191 GLN A N 1
ATOM 1445 C CA . GLN A 1 191 ? 10.093 -6.333 -9.747 1.00 80.62 191 GLN A CA 1
ATOM 1446 C C . GLN A 1 191 ? 9.421 -7.637 -10.184 1.00 80.62 191 GLN A C 1
ATOM 1448 O O . GLN A 1 191 ? 8.202 -7.786 -10.112 1.00 80.62 191 GLN A O 1
ATOM 1453 N N . ARG A 1 192 ? 10.222 -8.642 -10.557 1.00 83.06 192 ARG A N 1
ATOM 1454 C CA . ARG A 1 192 ? 9.727 -9.964 -10.955 1.00 83.06 192 ARG A CA 1
ATOM 1455 C C . ARG A 1 192 ? 8.905 -10.621 -9.857 1.00 83.06 192 ARG A C 1
ATOM 1457 O O . ARG A 1 192 ? 9.207 -10.509 -8.670 1.00 83.06 192 ARG A O 1
ATOM 1464 N N . ASN A 1 193 ? 7.905 -11.397 -10.277 1.00 86.44 193 ASN A N 1
ATOM 1465 C CA . ASN A 1 193 ? 7.058 -12.186 -9.384 1.00 86.44 193 ASN A CA 1
ATOM 1466 C C . ASN A 1 193 ? 6.483 -11.349 -8.228 1.00 86.44 193 ASN A C 1
ATOM 1468 O O . ASN A 1 193 ? 6.416 -11.834 -7.105 1.00 86.44 193 ASN A O 1
ATOM 1472 N N . PHE A 1 194 ? 6.118 -10.084 -8.475 1.00 90.88 194 PHE A N 1
ATOM 1473 C CA . PHE A 1 194 ? 5.544 -9.203 -7.454 1.00 90.88 194 PHE A CA 1
ATOM 1474 C C . PHE A 1 194 ? 6.451 -9.017 -6.227 1.00 90.88 194 PHE A C 1
ATOM 1476 O O . PHE A 1 194 ? 5.951 -8.790 -5.128 1.00 90.88 194 PHE A O 1
ATOM 1483 N N . THR A 1 195 ? 7.774 -9.165 -6.375 1.00 88.62 195 THR A N 1
ATOM 1484 C CA . THR A 1 195 ? 8.720 -9.173 -5.244 1.00 88.62 195 THR A CA 1
ATOM 1485 C C . THR A 1 195 ? 8.563 -7.932 -4.369 1.00 88.62 195 THR A C 1
ATOM 1487 O O . THR A 1 195 ? 8.387 -8.071 -3.158 1.00 88.62 195 THR A O 1
ATOM 1490 N N . ALA A 1 196 ? 8.538 -6.735 -4.958 1.00 89.19 196 ALA A N 1
ATOM 1491 C CA . ALA A 1 196 ? 8.311 -5.507 -4.203 1.00 89.19 196 ALA A CA 1
ATOM 1492 C C . ALA A 1 196 ? 6.967 -5.524 -3.461 1.00 89.19 196 ALA A C 1
ATOM 1494 O O . ALA A 1 196 ? 6.946 -5.319 -2.250 1.00 89.19 196 ALA A O 1
ATOM 1495 N N . TYR A 1 197 ? 5.860 -5.850 -4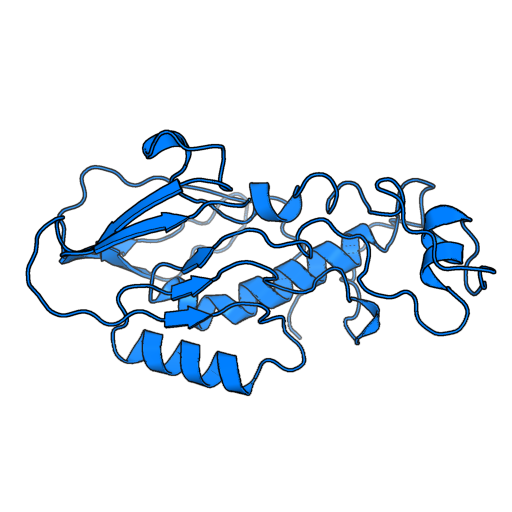.138 1.00 92.81 197 TYR A N 1
ATOM 1496 C CA . TYR A 1 197 ? 4.537 -5.913 -3.507 1.00 92.81 197 TYR A CA 1
ATOM 1497 C C . TYR A 1 197 ? 4.487 -6.910 -2.336 1.00 92.81 197 TYR A C 1
ATOM 1499 O O . TYR A 1 197 ? 4.017 -6.570 -1.250 1.00 92.81 197 TYR A O 1
ATOM 1507 N N . GLN A 1 198 ? 5.017 -8.122 -2.525 1.00 92.75 198 GLN A N 1
ATOM 1508 C CA . GLN A 1 198 ? 5.028 -9.187 -1.513 1.00 92.75 198 GLN A CA 1
ATOM 1509 C C . GLN A 1 198 ? 5.780 -8.802 -0.237 1.00 92.75 198 GLN A C 1
ATOM 1511 O O . GLN A 1 198 ? 5.382 -9.207 0.851 1.00 92.75 198 GLN A O 1
ATOM 1516 N N . ASN A 1 199 ? 6.856 -8.024 -0.363 1.00 91.12 199 ASN A N 1
ATOM 1517 C CA . ASN A 1 199 ? 7.696 -7.656 0.776 1.00 91.12 199 ASN A CA 1
ATOM 1518 C C . ASN A 1 199 ? 7.287 -6.325 1.423 1.00 91.12 199 ASN A C 1
ATOM 1520 O O . ASN A 1 199 ? 7.551 -6.110 2.604 1.00 91.12 199 ASN A O 1
ATOM 1524 N N . ARG A 1 200 ? 6.635 -5.435 0.669 1.00 92.56 200 ARG A N 1
ATOM 1525 C CA . ARG A 1 200 ? 6.261 -4.087 1.120 1.00 92.56 200 ARG A CA 1
ATOM 1526 C C . ARG A 1 200 ? 4.904 -4.011 1.809 1.00 92.56 200 ARG A C 1
ATOM 1528 O O . ARG A 1 200 ? 4.687 -3.084 2.590 1.00 92.56 200 ARG A O 1
ATOM 1535 N N . PHE A 1 201 ? 3.992 -4.935 1.511 1.00 94.69 201 PHE A N 1
ATOM 1536 C CA . PHE A 1 201 ? 2.616 -4.884 2.002 1.00 94.69 201 PHE A CA 1
ATOM 1537 C C . PHE A 1 201 ? 2.233 -6.151 2.751 1.00 94.69 201 PHE A C 1
ATOM 1539 O O . PHE A 1 201 ? 2.411 -7.264 2.260 1.00 94.69 201 PHE A O 1
ATOM 1546 N N . ARG A 1 202 ? 1.603 -5.973 3.912 1.00 95.25 202 ARG A N 1
ATOM 1547 C CA . ARG A 1 202 ? 0.995 -7.059 4.672 1.00 95.25 202 ARG A CA 1
ATOM 1548 C C . ARG A 1 202 ? -0.515 -7.051 4.494 1.00 95.25 202 ARG A C 1
ATOM 1550 O O . ARG A 1 202 ? -1.168 -6.097 4.897 1.00 95.25 202 ARG A O 1
ATOM 1557 N N . MET A 1 203 ? -1.061 -8.146 3.972 1.00 96.69 203 MET A N 1
ATOM 1558 C CA . MET A 1 203 ? -2.506 -8.390 3.915 1.00 96.69 203 MET A CA 1
ATOM 1559 C C . MET A 1 203 ? -2.845 -9.716 4.606 1.00 96.69 203 MET A C 1
ATOM 1561 O O . MET A 1 203 ? -1.974 -10.592 4.658 1.00 96.69 203 MET A O 1
ATOM 1565 N N . PRO A 1 204 ? -4.066 -9.891 5.147 1.00 96.81 204 PRO A N 1
ATOM 1566 C CA . PRO A 1 204 ? -4.417 -11.013 6.021 1.00 96.81 204 PRO A CA 1
ATOM 1567 C C . PRO A 1 204 ? -4.728 -12.316 5.261 1.00 96.81 204 PRO A C 1
ATOM 1569 O O . PRO A 1 204 ? -5.650 -13.047 5.618 1.00 96.81 204 PRO A O 1
ATOM 1572 N N . GLY A 1 205 ? -4.019 -12.607 4.167 1.00 96.25 205 GLY A N 1
ATOM 1573 C CA . GLY A 1 205 ? -4.274 -13.808 3.368 1.00 96.25 205 GLY A CA 1
ATOM 1574 C C . GLY A 1 205 ? -4.065 -15.103 4.157 1.00 96.25 205 GLY A C 1
ATOM 1575 O O . GLY A 1 205 ? -4.999 -15.903 4.197 1.00 96.25 205 GLY A O 1
ATOM 1576 N N . PRO A 1 206 ? -2.930 -15.310 4.860 1.00 94.44 206 PRO A N 1
ATOM 1577 C CA . PRO A 1 206 ? -2.732 -16.497 5.695 1.00 94.44 206 PRO A CA 1
ATOM 1578 C C . PRO A 1 206 ? -3.818 -16.686 6.765 1.00 94.44 206 PRO A C 1
ATOM 1580 O O . PRO A 1 206 ? -4.247 -17.808 7.018 1.00 94.44 206 PRO A O 1
ATOM 1583 N N . GLU A 1 207 ? -4.293 -15.597 7.368 1.00 95.62 207 GLU A N 1
ATOM 1584 C CA . GLU A 1 207 ? -5.305 -15.614 8.429 1.00 95.62 207 GLU A CA 1
ATOM 1585 C C . GLU A 1 207 ? -6.718 -15.870 7.913 1.00 95.62 207 GLU A C 1
ATOM 1587 O O . GLU A 1 207 ? -7.573 -16.335 8.664 1.00 95.62 207 GLU A O 1
ATOM 1592 N N . THR A 1 208 ? -6.970 -15.574 6.639 1.00 95.81 208 THR A N 1
AT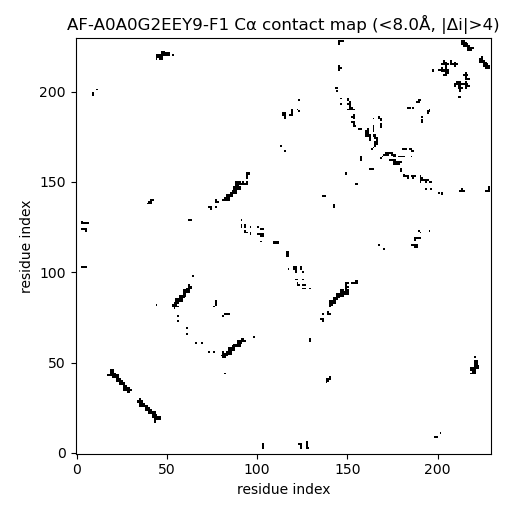OM 1593 C CA . THR A 1 208 ? -8.299 -15.688 6.023 1.00 95.81 208 THR A CA 1
ATOM 1594 C C . THR A 1 208 ? -8.415 -16.844 5.033 1.00 95.81 208 THR A C 1
ATOM 1596 O O . THR A 1 208 ? -9.424 -16.974 4.346 1.00 95.81 208 THR A O 1
ATOM 1599 N N . GLY A 1 209 ? -7.407 -17.722 4.980 1.00 95.19 209 GLY A N 1
ATOM 1600 C CA . GLY A 1 209 ? -7.380 -18.868 4.065 1.00 95.19 209 GLY A CA 1
ATOM 1601 C C . GLY A 1 209 ? -7.119 -18.488 2.604 1.00 95.19 209 GLY A C 1
ATOM 1602 O O . GLY A 1 209 ? -7.394 -19.277 1.701 1.00 95.19 209 GLY A O 1
ATOM 1603 N N . GLY A 1 210 ? -6.610 -17.280 2.372 1.00 94.38 210 GLY A N 1
ATOM 1604 C CA . GLY A 1 210 ? -6.168 -16.794 1.075 1.00 94.38 210 GLY A CA 1
ATOM 1605 C C . GLY A 1 210 ? -4.720 -17.176 0.743 1.00 94.38 210 GLY A C 1
ATOM 1606 O O . GLY A 1 210 ? -4.137 -18.089 1.330 1.00 94.38 210 GLY A O 1
ATOM 1607 N N . VAL A 1 211 ? -4.129 -16.482 -0.233 1.00 93.75 211 VAL A N 1
ATOM 1608 C CA . VAL A 1 211 ? -2.799 -16.796 -0.784 1.00 93.75 211 VAL A CA 1
ATOM 1609 C C . VAL A 1 211 ? -1.881 -15.588 -0.649 1.00 93.75 211 VAL A C 1
ATOM 1611 O O . VAL A 1 211 ? -2.042 -14.588 -1.353 1.00 93.75 211 VAL A O 1
ATOM 1614 N N . GLY A 1 212 ? -0.893 -15.702 0.245 1.00 93.06 212 GLY A N 1
ATOM 1615 C CA . GLY A 1 212 ? 0.078 -14.640 0.515 1.00 93.06 212 GLY A CA 1
ATOM 1616 C C . GLY A 1 212 ? -0.617 -13.327 0.866 1.00 93.06 212 GLY A C 1
ATOM 1617 O O . GLY A 1 212 ? -1.581 -13.316 1.620 1.00 93.06 212 GLY A O 1
ATOM 1618 N N . ASN A 1 213 ? -0.158 -12.221 0.291 1.00 94.81 213 ASN A N 1
ATOM 1619 C CA . ASN A 1 213 ? -0.847 -10.937 0.387 1.00 94.81 213 ASN A CA 1
ATOM 1620 C C . ASN A 1 213 ? -1.736 -10.625 -0.835 1.00 94.81 213 ASN A C 1
ATOM 1622 O O . ASN A 1 213 ? -2.289 -9.537 -0.905 1.00 94.81 213 ASN A O 1
ATOM 1626 N N . PHE A 1 214 ? -1.919 -11.568 -1.766 1.00 94.81 214 PHE A N 1
ATOM 1627 C CA . PHE A 1 214 ? -2.678 -11.349 -3.005 1.00 94.81 214 PHE A CA 1
ATOM 1628 C C . PHE A 1 214 ? -4.173 -11.569 -2.844 1.00 94.81 214 PHE A C 1
ATOM 1630 O O . PHE A 1 214 ? -4.975 -10.828 -3.409 1.00 94.81 214 PHE A O 1
ATOM 1637 N N . TRP A 1 215 ? -4.542 -12.634 -2.132 1.00 95.56 215 TRP A N 1
ATOM 1638 C CA . TRP A 1 215 ? -5.931 -13.016 -1.911 1.00 95.56 215 TRP A CA 1
ATOM 1639 C C . TRP A 1 215 ? -6.187 -13.045 -0.422 1.00 95.56 215 TRP A C 1
ATOM 1641 O O . TRP A 1 215 ? -5.464 -13.720 0.310 1.00 95.56 215 TRP A O 1
ATOM 1651 N N . TYR A 1 216 ? -7.196 -12.312 0.013 1.00 97.38 216 TYR A N 1
ATOM 1652 C CA . TYR A 1 216 ? -7.536 -12.188 1.418 1.00 97.38 216 TYR A CA 1
ATOM 1653 C C . TYR A 1 216 ? -8.966 -11.676 1.566 1.00 97.38 216 TYR A C 1
ATOM 1655 O O . TYR A 1 216 ? -9.558 -11.125 0.636 1.00 97.38 216 TYR A O 1
ATOM 1663 N N . SER A 1 217 ? -9.518 -11.823 2.760 1.00 97.75 217 SER A N 1
ATOM 1664 C CA . SER A 1 217 ? -10.748 -11.144 3.154 1.00 97.75 217 SER A CA 1
ATOM 1665 C C . SER A 1 217 ? -10.571 -10.457 4.499 1.00 97.75 217 SER A C 1
ATOM 1667 O O . SER A 1 217 ? -9.600 -10.708 5.208 1.00 97.75 217 SER A O 1
ATOM 1669 N N . PHE A 1 218 ? -11.489 -9.574 4.865 1.00 97.69 218 PHE A N 1
ATOM 1670 C CA . PHE A 1 218 ? -11.542 -8.988 6.201 1.00 97.69 218 PHE A CA 1
ATOM 1671 C C . PHE A 1 218 ? -12.943 -8.454 6.494 1.00 97.69 218 PHE A C 1
ATOM 1673 O O . PHE A 1 218 ? -13.696 -8.121 5.578 1.00 97.69 218 PHE A O 1
ATOM 1680 N N . ASP A 1 219 ? -13.269 -8.348 7.778 1.00 98.00 219 ASP A N 1
ATOM 1681 C CA . ASP A 1 219 ? -14.538 -7.796 8.240 1.00 98.00 219 ASP A CA 1
ATOM 1682 C C . ASP A 1 219 ? -14.354 -6.368 8.758 1.00 98.00 219 ASP A C 1
ATOM 1684 O O . ASP A 1 219 ? -13.357 -6.041 9.410 1.00 98.00 219 ASP A O 1
ATOM 1688 N N . TYR A 1 220 ? -15.349 -5.520 8.509 1.00 98.12 220 TYR A N 1
ATOM 1689 C CA . TYR A 1 220 ? -15.491 -4.229 9.172 1.00 98.12 220 TYR A CA 1
ATOM 1690 C C . TYR A 1 220 ? -16.975 -3.921 9.372 1.00 98.12 220 TYR A C 1
ATOM 1692 O O . TYR A 1 220 ? -17.699 -3.665 8.407 1.00 98.12 220 TYR A O 1
ATOM 1700 N N . GLY A 1 221 ? -17.439 -3.925 10.624 1.00 97.94 221 GLY A N 1
ATOM 1701 C CA . GLY A 1 221 ? -18.854 -3.696 10.927 1.00 97.94 221 GLY A CA 1
ATOM 1702 C C . GLY A 1 221 ? -19.754 -4.697 10.193 1.00 97.94 221 GLY A C 1
ATOM 1703 O O . GLY A 1 221 ? -19.532 -5.905 10.267 1.00 97.94 221 GLY A O 1
ATOM 1704 N N . LEU A 1 222 ? -20.747 -4.205 9.446 1.00 97.31 222 LEU A N 1
ATOM 1705 C CA . LEU A 1 222 ? -21.640 -5.031 8.615 1.00 97.31 222 LEU A CA 1
ATOM 1706 C C . LEU A 1 222 ? -21.020 -5.551 7.303 1.00 97.31 222 LEU A C 1
ATOM 1708 O O . LEU A 1 222 ? -21.669 -6.323 6.598 1.00 97.31 222 LEU A O 1
ATOM 1712 N N . GLY A 1 223 ? -19.817 -5.111 6.929 1.00 97.75 223 GLY A N 1
ATOM 1713 C CA . GLY A 1 223 ? -19.189 -5.470 5.658 1.00 97.75 223 GLY A CA 1
ATOM 1714 C C . GLY A 1 223 ? -18.214 -6.638 5.781 1.00 97.75 223 GLY A C 1
ATOM 1715 O O . GLY A 1 223 ? -17.306 -6.591 6.608 1.00 97.75 223 GLY A O 1
ATOM 1716 N N . HIS A 1 224 ? -18.364 -7.632 4.901 1.00 97.94 224 HIS A N 1
ATOM 1717 C CA . HIS A 1 224 ? -17.335 -8.631 4.605 1.00 97.94 224 HIS A CA 1
ATOM 1718 C C . HIS A 1 224 ? -16.691 -8.292 3.257 1.00 97.94 224 HIS A C 1
ATOM 1720 O O . HIS A 1 224 ? -17.364 -8.288 2.223 1.00 97.94 224 HIS A O 1
ATOM 1726 N N . PHE A 1 225 ? -15.399 -7.979 3.269 1.00 97.88 225 PHE A N 1
ATOM 1727 C CA . PHE A 1 225 ? -14.650 -7.528 2.100 1.00 97.88 225 PHE A CA 1
ATOM 1728 C C . PHE A 1 225 ? -13.771 -8.657 1.589 1.00 97.88 225 PHE A C 1
ATOM 1730 O O . PHE A 1 225 ? -13.018 -9.252 2.355 1.00 97.88 225 PHE A O 1
ATOM 1737 N N . VAL A 1 226 ? -13.846 -8.930 0.288 1.00 97.38 226 VAL A N 1
ATOM 1738 C CA . VAL A 1 226 ? -13.048 -9.967 -0.371 1.00 97.38 226 VAL A CA 1
ATOM 1739 C C . VAL A 1 226 ? -12.176 -9.309 -1.427 1.00 97.38 226 VAL A C 1
ATOM 1741 O O . VAL A 1 226 ? -12.682 -8.666 -2.345 1.00 97.38 226 VAL A O 1
ATOM 1744 N N . ALA A 1 227 ? -10.868 -9.486 -1.290 1.00 95.06 227 ALA A N 1
ATOM 1745 C CA . ALA A 1 227 ? -9.866 -9.078 -2.254 1.00 95.06 227 ALA A CA 1
ATOM 1746 C C . ALA A 1 227 ? -9.344 -10.325 -2.967 1.00 95.06 227 ALA A C 1
ATOM 1748 O O . ALA A 1 227 ? -8.717 -11.192 -2.355 1.00 95.06 227 ALA A O 1
ATOM 1749 N N . ASN A 1 228 ? -9.610 -10.429 -4.265 1.00 87.75 228 ASN A N 1
ATOM 1750 C CA . ASN A 1 228 ? -9.037 -11.466 -5.104 1.00 87.75 228 ASN A CA 1
ATOM 1751 C C . ASN A 1 228 ? -8.509 -10.876 -6.408 1.00 87.75 228 ASN A C 1
ATOM 1753 O O . ASN A 1 228 ? -9.126 -10.020 -7.035 1.00 87.75 228 ASN A O 1
ATOM 1757 N N . ARG A 1 229 ? -7.359 -11.388 -6.832 1.00 69.94 229 ARG A N 1
ATOM 1758 C CA . ARG A 1 229 ? -6.803 -11.129 -8.153 1.00 69.94 229 ARG A CA 1
ATOM 1759 C C . ARG A 1 229 ? -7.257 -12.261 -9.068 1.00 69.94 229 ARG A C 1
ATOM 1761 O O . ARG A 1 229 ? -6.995 -13.419 -8.739 1.00 69.94 229 ARG A O 1
ATOM 1768 N N . ARG A 1 230 ? -7.987 -11.933 -10.136 1.00 54.19 230 ARG A N 1
ATOM 1769 C CA . ARG A 1 230 ? -8.320 -12.892 -11.199 1.00 54.19 230 ARG A CA 1
ATOM 1770 C C . ARG A 1 230 ? -7.160 -13.050 -12.167 1.00 54.19 230 ARG A C 1
ATOM 1772 O O . ARG A 1 230 ? -6.436 -12.052 -12.361 1.00 54.19 230 ARG A O 1
#